Protein AF-A0AAU9CH71-F1 (afdb_monomer_lite)

Secondary structure (DSSP, 8-state):
--PPP--------------PPEEEEEEEEEEEEEEEEE-TTT--EEE--SSB-BTTPEEEEEEEEEEEEETTEE-S-TTEEEEEEEEEEEEEEE-TTS---SBGGG--TT-EEEEE--TTHHHHHHHTT----GGG-TTEEEEEEEEETTT------TTSGGG--S--SHHHHHHHHTSSEEEEEEE--S-TT-EEEEEE-STTTTBHHHHHHS-TTSEEEEEEEEEEEEEESSS-PPBBEETTT-SS-B--BTTBPPTTEESEEEEEEEEE-TT--TTT---EEE---EEEEEEEPPTTGGG----------------

pLDDT: mean 79.88, std 20.12, range [29.53, 98.31]

Sequence (319 aa):
MKMKHISLAIGLGLAVSMSAQAGLLSFQDDALDYFLRKDPSTGQYNAVTSGAIQKGDIALAVFEFPTVTVDGVNIIGSNEEFTGVAAVQLTDIVNPDGTHPSDGSGATIGSIYTFGLWNDFNSFLVSQGGGDLGPYATNAAIAVWRNPTTDFDLDLDRAHNGGNPNCTSLSDCISQAATGTLFQVDGFLGDGDELWTATQLVSGGGDLATVKTLNNTITVASVNFFLSNIYQDQYGDVTGINVGTGMNDCTFVVNGTPDGCAQVTGNVNLTGGQGIAATNEAVAHGTTINAQKYVPEPATLALFGIGLLGFGARSRRSC

Structure (mmCIF, N/CA/C/O backbone):
data_AF-A0AAU9CH71-F1
#
_entry.id   AF-A0AAU9CH71-F1
#
loop_
_atom_site.group_PDB
_atom_site.id
_atom_site.type_symbol
_atom_site.label_atom_id
_atom_site.label_alt_id
_atom_site.label_comp_id
_atom_site.label_asym_id
_atom_site.label_entity_id
_atom_site.label_seq_id
_atom_site.pdbx_PDB_ins_code
_atom_site.Cartn_x
_atom_site.Cartn_y
_atom_site.Cartn_z
_atom_site.occupancy
_atom_site.B_iso_or_equiv
_atom_site.auth_seq_id
_atom_site.auth_comp_id
_atom_site.auth_asym_id
_atom_site.auth_atom_id
_atom_site.pdbx_PDB_model_num
ATOM 1 N N . MET A 1 1 ? 27.923 8.603 -81.385 1.00 40.47 1 MET A N 1
ATOM 2 C CA . MET A 1 1 ? 27.980 9.258 -80.061 1.00 40.47 1 MET A CA 1
ATOM 3 C C . MET A 1 1 ? 26.709 8.867 -79.309 1.00 40.47 1 MET A C 1
ATOM 5 O O . MET A 1 1 ? 25.630 9.239 -79.744 1.00 40.47 1 MET A O 1
ATOM 9 N N . LYS A 1 2 ? 26.807 7.959 -78.326 1.00 33.44 2 LYS A N 1
ATOM 10 C CA . LYS A 1 2 ? 25.657 7.328 -77.645 1.00 33.44 2 LYS A CA 1
ATOM 11 C C . LYS A 1 2 ? 25.338 8.100 -76.358 1.00 33.44 2 LYS A C 1
ATOM 13 O O . LYS A 1 2 ? 26.167 8.112 -75.455 1.00 33.44 2 LYS A O 1
ATOM 18 N N . MET A 1 3 ? 24.162 8.723 -76.280 1.00 31.53 3 MET A N 1
ATOM 19 C CA . MET A 1 3 ? 23.628 9.334 -75.055 1.00 31.53 3 MET A CA 1
ATOM 20 C C . MET A 1 3 ? 22.974 8.249 -74.191 1.00 31.53 3 MET A C 1
ATOM 22 O O . MET A 1 3 ? 22.016 7.612 -74.623 1.00 31.53 3 MET A O 1
ATOM 26 N N . LYS A 1 4 ? 23.501 8.021 -72.983 1.00 35.75 4 LYS A N 1
ATOM 27 C CA . LYS A 1 4 ? 22.859 7.190 -71.956 1.00 35.75 4 LYS A CA 1
ATOM 28 C C . LYS A 1 4 ? 21.905 8.061 -71.142 1.00 35.75 4 LYS A C 1
ATOM 30 O O . LYS A 1 4 ? 22.308 9.101 -70.632 1.00 35.75 4 LYS A O 1
ATOM 35 N N . HIS A 1 5 ? 20.653 7.628 -71.048 1.00 37.19 5 HIS A N 1
ATOM 36 C CA . HIS A 1 5 ? 19.655 8.176 -70.137 1.00 37.19 5 HIS A CA 1
ATOM 37 C C . HIS A 1 5 ? 19.995 7.745 -68.704 1.00 37.19 5 HIS A C 1
ATOM 39 O O . HIS A 1 5 ? 20.188 6.556 -68.452 1.00 37.19 5 HIS A O 1
ATOM 45 N N . ILE A 1 6 ? 20.079 8.706 -67.784 1.00 39.31 6 ILE A N 1
ATOM 46 C CA . ILE A 1 6 ? 20.090 8.462 -66.340 1.00 39.31 6 ILE A CA 1
ATOM 47 C C . ILE A 1 6 ? 18.720 8.907 -65.835 1.00 39.31 6 ILE A C 1
ATOM 49 O O . ILE A 1 6 ? 18.446 10.099 -65.723 1.00 39.31 6 ILE A O 1
ATOM 53 N N . SER A 1 7 ? 17.846 7.933 -65.597 1.00 34.16 7 SER A N 1
ATOM 54 C CA . SER A 1 7 ? 16.576 8.130 -64.905 1.00 34.16 7 SER A CA 1
ATOM 55 C C . SER A 1 7 ? 16.862 8.253 -63.409 1.00 34.16 7 SER A C 1
ATOM 57 O O . SER A 1 7 ? 17.259 7.279 -62.773 1.00 34.16 7 SER A O 1
ATOM 59 N N . LEU A 1 8 ? 16.687 9.453 -62.857 1.00 32.22 8 LEU A N 1
ATOM 60 C CA . LEU A 1 8 ? 16.721 9.702 -61.420 1.00 32.22 8 LEU A CA 1
ATOM 61 C C . LEU A 1 8 ? 15.354 9.301 -60.845 1.00 32.22 8 LEU A C 1
ATOM 63 O O . LEU A 1 8 ? 14.369 10.016 -61.010 1.00 32.22 8 LEU A O 1
ATOM 67 N N . ALA A 1 9 ? 15.279 8.116 -60.239 1.00 35.09 9 ALA A N 1
ATOM 68 C CA . ALA A 1 9 ? 14.090 7.666 -59.528 1.00 35.09 9 ALA A CA 1
ATOM 69 C C . ALA A 1 9 ? 13.986 8.416 -58.192 1.00 35.09 9 ALA A C 1
ATOM 71 O O . ALA A 1 9 ? 14.838 8.274 -57.316 1.00 35.09 9 ALA A O 1
ATOM 72 N N . ILE A 1 10 ? 12.933 9.222 -58.057 1.00 36.78 10 ILE A N 1
ATOM 73 C CA . ILE A 1 10 ? 12.492 9.831 -56.803 1.00 36.78 10 ILE A CA 1
ATOM 74 C C . ILE A 1 10 ? 11.952 8.695 -55.928 1.00 36.78 10 ILE A C 1
ATOM 76 O O . ILE A 1 10 ? 10.832 8.224 -56.119 1.00 36.78 10 ILE A O 1
ATOM 80 N N . GLY A 1 11 ? 12.775 8.216 -54.998 1.00 32.84 11 GLY A N 1
ATOM 81 C CA . GLY A 1 11 ? 12.336 7.349 -53.912 1.00 32.84 11 GLY A CA 1
ATOM 82 C C . GLY A 1 11 ? 11.604 8.188 -52.875 1.00 32.84 11 GLY A C 1
ATOM 83 O O . GLY A 1 11 ? 12.223 8.721 -51.959 1.00 32.84 11 GLY A O 1
ATOM 84 N N . LEU A 1 12 ? 10.291 8.333 -53.045 1.00 33.66 12 LEU A N 1
ATOM 85 C CA . LEU A 1 12 ? 9.397 8.862 -52.023 1.00 33.66 12 LEU A CA 1
ATOM 86 C C . LEU A 1 12 ? 9.290 7.799 -50.917 1.00 33.66 12 LEU A C 1
ATOM 88 O O . LEU A 1 12 ? 8.471 6.885 -50.989 1.00 33.66 12 LEU A O 1
ATOM 92 N N . GLY A 1 13 ? 10.192 7.865 -49.938 1.00 32.97 13 GLY A N 1
ATOM 93 C CA . GLY A 1 13 ? 10.103 7.061 -48.728 1.00 32.97 13 GLY A CA 1
ATOM 94 C C . GLY A 1 13 ? 8.888 7.508 -47.924 1.00 32.97 13 GLY A C 1
ATOM 95 O O . GLY A 1 13 ? 8.932 8.538 -47.259 1.00 32.97 13 GLY A O 1
ATOM 96 N N . LEU A 1 14 ? 7.802 6.740 -47.999 1.00 33.25 14 LEU A N 1
ATOM 97 C CA . LEU A 1 14 ? 6.756 6.742 -46.983 1.00 33.25 14 LEU A CA 1
ATOM 98 C C . LEU A 1 14 ? 7.400 6.263 -45.679 1.00 33.25 14 LEU A C 1
ATOM 100 O O . LEU A 1 14 ? 7.499 5.064 -45.427 1.00 33.25 14 LEU A O 1
ATOM 104 N N . ALA A 1 15 ? 7.877 7.207 -44.870 1.00 33.19 15 ALA A N 1
ATOM 105 C CA . ALA A 1 15 ? 8.059 6.975 -43.452 1.00 33.19 15 ALA A CA 1
ATOM 106 C C . ALA A 1 15 ? 6.659 6.742 -42.883 1.00 33.19 15 ALA A C 1
ATOM 108 O O . ALA A 1 15 ? 5.908 7.682 -42.631 1.00 33.19 15 ALA A O 1
ATOM 109 N N . VAL A 1 16 ? 6.273 5.474 -42.764 1.00 30.17 16 VAL A N 1
ATOM 110 C CA . VAL A 1 16 ? 5.169 5.096 -41.893 1.00 30.17 16 VAL A CA 1
ATOM 111 C C . VAL A 1 16 ? 5.704 5.370 -40.495 1.00 30.17 16 VAL A C 1
ATOM 113 O O . VAL A 1 16 ? 6.475 4.583 -39.954 1.00 30.17 16 VAL A O 1
ATOM 116 N N . SER A 1 17 ? 5.400 6.549 -39.957 1.00 29.53 17 SER A N 1
ATOM 117 C CA . SER A 1 17 ? 5.522 6.805 -38.531 1.00 29.53 17 SER A CA 1
ATOM 118 C C . SER A 1 17 ? 4.591 5.807 -37.859 1.00 29.53 17 SER A C 1
ATOM 120 O O . SER A 1 17 ? 3.381 6.026 -37.805 1.00 29.53 17 SER A O 1
ATOM 122 N N . MET A 1 18 ? 5.136 4.663 -37.449 1.00 31.69 18 MET A N 1
ATOM 123 C CA . MET A 1 18 ? 4.467 3.812 -36.482 1.00 31.69 18 MET A CA 1
ATOM 124 C C . MET A 1 18 ? 4.323 4.694 -35.250 1.00 31.69 18 MET A C 1
ATOM 126 O O . MET A 1 18 ? 5.318 5.081 -34.640 1.00 31.69 18 MET A O 1
ATOM 130 N N . SER A 1 19 ? 3.100 5.138 -34.978 1.00 34.91 19 SER A N 1
ATOM 131 C CA . SER A 1 19 ? 2.767 5.690 -33.676 1.00 34.91 19 SER A CA 1
ATOM 132 C C . SER A 1 19 ? 3.159 4.619 -32.668 1.00 34.91 19 SER A C 1
ATOM 134 O O . SER A 1 19 ? 2.587 3.529 -32.716 1.00 34.91 19 SER A O 1
ATOM 136 N N . ALA A 1 20 ? 4.172 4.898 -31.846 1.00 40.09 20 ALA A N 1
ATOM 137 C CA . ALA A 1 20 ? 4.491 4.072 -30.694 1.00 40.09 20 ALA A CA 1
ATOM 138 C C . ALA A 1 20 ? 3.190 3.896 -29.909 1.00 40.09 20 ALA A C 1
ATOM 140 O O . ALA A 1 20 ? 2.553 4.884 -29.530 1.00 40.09 20 ALA A O 1
ATOM 141 N N . GLN A 1 21 ? 2.733 2.656 -29.791 1.00 46.91 21 GLN A N 1
ATOM 142 C CA . GLN A 1 21 ? 1.595 2.351 -28.949 1.00 46.91 21 GLN A CA 1
ATOM 143 C C . GLN A 1 21 ? 2.143 2.332 -27.520 1.00 46.91 21 GLN A C 1
ATOM 145 O O . GLN A 1 21 ? 3.212 1.790 -27.283 1.00 46.91 21 GLN A O 1
ATOM 150 N N . ALA A 1 22 ? 1.512 3.056 -26.598 1.00 54.44 22 ALA A N 1
ATOM 151 C CA . ALA A 1 22 ? 1.978 3.100 -25.216 1.00 54.44 22 ALA A CA 1
ATOM 152 C C . ALA A 1 22 ? 1.640 1.778 -24.519 1.00 54.44 22 ALA A C 1
ATOM 154 O O . ALA A 1 22 ? 0.499 1.323 -24.627 1.00 54.44 22 ALA A O 1
ATOM 155 N N . GLY A 1 23 ? 2.605 1.225 -23.785 1.00 57.31 23 GLY A N 1
ATOM 156 C CA . GLY A 1 23 ? 2.419 0.017 -22.997 1.00 57.31 23 GLY A CA 1
ATOM 157 C C . GLY A 1 23 ? 1.611 0.311 -21.738 1.00 57.31 23 GLY A C 1
ATOM 158 O O . GLY A 1 23 ? 1.967 1.197 -20.956 1.00 57.31 23 GLY A O 1
ATOM 159 N N . LEU A 1 24 ? 0.519 -0.428 -21.542 1.00 63.75 24 LEU A N 1
ATOM 160 C CA . LEU A 1 24 ? -0.238 -0.425 -20.289 1.00 63.75 24 LEU A CA 1
ATOM 161 C C . LEU A 1 24 ? 0.378 -1.450 -19.337 1.00 63.75 24 LEU A C 1
ATOM 163 O O . LEU A 1 24 ? 0.339 -2.641 -19.643 1.00 63.75 24 LEU A O 1
ATOM 167 N N . LEU A 1 25 ? 0.898 -0.999 -18.195 1.00 62.00 25 LEU A N 1
ATOM 168 C CA . LEU A 1 25 ? 1.239 -1.880 -17.075 1.00 62.00 25 LEU A CA 1
ATOM 169 C C . LEU A 1 25 ? -0.028 -2.178 -16.277 1.00 62.00 25 LEU A C 1
ATOM 171 O O . LEU A 1 25 ? -0.667 -1.237 -15.819 1.00 62.00 25 LEU A O 1
ATOM 175 N N . SER A 1 26 ? -0.386 -3.450 -16.106 1.00 64.56 26 SER A N 1
ATOM 176 C CA . SER A 1 26 ? -1.500 -3.880 -15.249 1.00 64.56 26 SER A CA 1
ATOM 177 C C . SER A 1 26 ? -1.025 -4.886 -14.211 1.00 64.56 26 SER A C 1
ATOM 179 O O . SER A 1 26 ? -0.185 -5.735 -14.510 1.00 64.56 26 SER A O 1
ATOM 181 N N . PHE A 1 27 ? -1.590 -4.768 -13.014 1.00 63.03 27 PHE A N 1
ATOM 182 C CA . PHE A 1 27 ? -1.258 -5.543 -11.829 1.00 63.03 27 PHE A CA 1
ATOM 183 C C . PHE A 1 27 ? -2.524 -6.239 -11.301 1.00 63.03 27 PHE A C 1
ATOM 185 O O . PHE A 1 27 ? -3.608 -5.666 -11.404 1.00 63.03 27 PHE A O 1
ATOM 192 N N . GLN A 1 28 ? -2.390 -7.450 -10.759 1.00 57.88 28 GLN A N 1
ATOM 193 C CA . GLN A 1 28 ? -3.387 -8.149 -9.928 1.00 57.88 28 GLN A CA 1
ATOM 194 C C . GLN A 1 28 ? -2.670 -8.666 -8.688 1.00 57.88 28 GLN A C 1
ATOM 196 O O . GLN A 1 28 ? -1.488 -8.961 -8.817 1.00 57.88 28 GLN A O 1
ATOM 201 N N . ASP A 1 29 ? -3.336 -8.751 -7.532 1.00 61.38 29 ASP A N 1
ATOM 202 C CA . ASP A 1 29 ? -2.628 -8.933 -6.256 1.00 61.38 29 ASP A CA 1
ATOM 203 C C . ASP A 1 29 ? -3.498 -9.533 -5.130 1.00 61.38 29 ASP A C 1
ATOM 205 O O . ASP A 1 29 ? -4.724 -9.363 -5.139 1.00 61.38 29 ASP A O 1
ATOM 209 N N . ASP A 1 30 ? -2.835 -10.183 -4.170 1.00 72.38 30 ASP A N 1
ATOM 210 C CA . ASP A 1 30 ? -3.275 -10.514 -2.815 1.00 72.38 30 ASP A CA 1
ATOM 211 C C . ASP A 1 30 ? -2.384 -9.781 -1.794 1.00 72.38 30 ASP A C 1
ATOM 213 O O . ASP A 1 30 ? -1.179 -9.996 -1.727 1.00 72.38 30 ASP A O 1
ATOM 217 N N . ALA A 1 31 ? -2.973 -8.940 -0.941 1.00 84.44 31 ALA A N 1
ATOM 218 C CA . ALA A 1 31 ? -2.210 -8.126 0.007 1.00 84.44 31 ALA A CA 1
ATOM 219 C C . ALA A 1 31 ? -2.593 -8.387 1.466 1.00 84.44 31 ALA A C 1
ATOM 221 O O . ALA A 1 31 ? -3.728 -8.760 1.779 1.00 84.44 31 ALA A O 1
ATOM 222 N N . LEU A 1 32 ? -1.665 -8.089 2.375 1.00 89.50 32 LEU A N 1
ATOM 223 C CA . LEU A 1 32 ? -1.921 -7.969 3.808 1.00 89.50 32 LEU A CA 1
ATOM 224 C C . LEU A 1 32 ? -1.933 -6.503 4.221 1.00 89.50 32 LEU A C 1
ATOM 226 O O . LEU A 1 32 ? -0.943 -5.793 4.037 1.00 89.50 32 LEU A O 1
ATOM 230 N N . ASP A 1 33 ? -3.035 -6.074 4.834 1.00 93.12 33 ASP A N 1
ATOM 231 C CA . ASP A 1 33 ? -3.213 -4.701 5.291 1.00 93.12 33 ASP A CA 1
ATOM 232 C C . ASP A 1 33 ? -3.006 -4.578 6.800 1.00 93.12 33 ASP A C 1
ATOM 234 O O . ASP A 1 33 ? -3.588 -5.304 7.617 1.00 93.12 33 ASP A O 1
ATOM 238 N N . TYR A 1 34 ? -2.233 -3.570 7.171 1.00 95.75 34 TYR A N 1
ATOM 239 C CA . TYR A 1 34 ? -1.844 -3.219 8.522 1.00 95.75 34 TYR A CA 1
ATOM 240 C C . TYR A 1 34 ? -2.270 -1.790 8.825 1.00 95.75 34 TYR A C 1
ATOM 242 O O . TYR A 1 34 ? -2.296 -0.920 7.954 1.00 95.75 34 TYR A O 1
ATOM 250 N N . PHE A 1 35 ? -2.526 -1.529 10.103 1.00 96.69 35 PHE A N 1
ATOM 251 C CA . PHE A 1 35 ? -2.581 -0.170 10.620 1.00 96.69 35 PHE A CA 1
ATOM 252 C C . PHE A 1 35 ? -1.478 0.009 11.645 1.00 96.69 35 PHE A C 1
ATOM 254 O O . PHE A 1 35 ? -1.349 -0.801 12.562 1.00 96.69 35 PHE A O 1
ATOM 261 N N . LEU A 1 36 ? -0.689 1.069 11.501 1.00 98.06 36 LEU A N 1
ATOM 262 C CA . LEU A 1 36 ? 0.354 1.426 12.451 1.00 98.06 36 LEU A CA 1
ATOM 263 C C . LEU A 1 36 ? -0.029 2.699 13.186 1.00 98.06 36 LEU A C 1
ATOM 265 O O . LEU A 1 36 ? -0.526 3.655 12.590 1.00 98.06 36 LEU A O 1
ATOM 269 N N . ARG A 1 37 ? 0.281 2.744 14.477 1.00 97.12 37 ARG A N 1
ATOM 270 C CA . ARG A 1 37 ? 0.136 3.945 15.295 1.00 97.12 37 ARG A CA 1
ATOM 271 C C . ARG A 1 37 ? 1.465 4.302 15.928 1.00 97.12 37 ARG A C 1
ATOM 273 O O . ARG A 1 37 ? 2.160 3.442 16.471 1.00 97.12 37 ARG A O 1
ATOM 280 N N . LYS A 1 38 ? 1.806 5.590 15.874 1.00 96.25 38 LYS A N 1
ATOM 281 C CA . LYS A 1 38 ? 2.994 6.114 16.543 1.00 96.25 38 LYS A CA 1
ATOM 282 C C . LYS A 1 38 ? 2.772 6.102 18.051 1.00 96.25 38 LYS A C 1
ATOM 284 O O . LYS A 1 38 ? 1.858 6.753 18.553 1.00 96.25 38 LYS A O 1
ATOM 289 N N . ASP A 1 39 ? 3.615 5.382 18.773 1.00 94.81 39 ASP A N 1
ATOM 290 C CA . ASP A 1 39 ? 3.664 5.435 20.225 1.00 94.81 39 ASP A CA 1
ATOM 291 C C . ASP A 1 39 ? 4.305 6.767 20.653 1.00 94.81 39 ASP A C 1
ATOM 293 O O . ASP A 1 39 ? 5.467 7.027 20.330 1.00 94.81 39 ASP A O 1
ATOM 297 N N . PRO A 1 40 ? 3.584 7.634 21.384 1.00 93.00 40 PRO A N 1
ATOM 298 C CA . PRO A 1 40 ? 4.097 8.943 21.776 1.00 93.00 40 PRO A CA 1
ATOM 299 C C . PRO A 1 40 ? 5.258 8.869 22.778 1.00 93.00 40 PRO A C 1
ATOM 301 O O . PRO A 1 40 ? 5.984 9.849 22.932 1.00 93.00 40 PRO A O 1
ATOM 304 N N . SER A 1 41 ? 5.431 7.745 23.479 1.00 95.12 41 SER A N 1
ATOM 305 C CA . SER A 1 41 ? 6.474 7.574 24.494 1.00 95.12 41 SER A CA 1
ATOM 306 C C . SER A 1 41 ? 7.811 7.124 23.907 1.00 95.12 41 SER A C 1
ATOM 308 O O . SER A 1 41 ? 8.865 7.554 24.376 1.00 95.12 41 SER A O 1
ATOM 310 N N . THR A 1 42 ? 7.773 6.295 22.864 1.00 94.12 42 THR A N 1
ATOM 311 C CA . THR A 1 42 ? 8.965 5.730 22.211 1.00 94.12 42 THR A CA 1
ATOM 312 C C . THR A 1 42 ? 9.252 6.362 20.851 1.00 94.12 42 THR A C 1
ATOM 314 O O . THR A 1 42 ? 10.375 6.277 20.358 1.00 94.12 42 THR A O 1
ATOM 317 N N . GLY A 1 43 ? 8.252 6.995 20.234 1.00 92.12 43 GLY A N 1
ATOM 318 C CA . GLY A 1 43 ? 8.308 7.491 18.862 1.00 92.12 43 GLY A CA 1
ATOM 319 C C . GLY A 1 43 ? 8.260 6.389 17.798 1.00 92.12 43 GLY A C 1
ATOM 320 O O . GLY A 1 43 ? 8.337 6.719 16.616 1.00 92.12 43 GLY A O 1
ATOM 321 N N . GLN A 1 44 ? 8.139 5.117 18.195 1.00 94.06 44 GLN A N 1
ATOM 322 C CA . GLN A 1 44 ? 8.080 3.971 17.286 1.00 94.06 44 GLN A CA 1
ATOM 323 C C . GLN A 1 44 ? 6.670 3.771 16.727 1.00 94.06 44 GLN A C 1
ATOM 325 O O . GLN A 1 44 ? 5.685 4.165 17.349 1.00 94.06 44 GLN A O 1
ATOM 330 N N . TYR A 1 45 ? 6.573 3.147 15.556 1.00 96.44 45 TYR A N 1
ATOM 331 C CA . TYR A 1 45 ? 5.300 2.755 14.956 1.00 96.44 45 TYR A CA 1
ATOM 332 C C . TYR A 1 45 ? 5.009 1.298 15.298 1.00 96.44 45 TYR A C 1
ATOM 334 O O . TYR A 1 45 ? 5.814 0.425 14.991 1.00 96.44 45 TYR A O 1
ATOM 342 N N . ASN A 1 46 ? 3.861 1.051 15.925 1.00 95.44 46 ASN A N 1
ATOM 343 C CA . ASN A 1 46 ? 3.422 -0.287 16.311 1.00 95.44 46 ASN A CA 1
ATOM 344 C C . ASN A 1 46 ? 2.154 -0.660 15.549 1.00 95.44 46 ASN A C 1
ATOM 346 O O . ASN A 1 46 ? 1.273 0.189 15.381 1.00 95.44 46 ASN A O 1
ATOM 350 N N . ALA A 1 47 ? 2.037 -1.926 15.150 1.00 95.88 47 ALA A N 1
ATOM 351 C CA . ALA A 1 47 ? 0.804 -2.443 14.580 1.00 95.88 47 ALA A CA 1
ATOM 352 C C . ALA A 1 47 ? -0.341 -2.355 15.603 1.00 95.88 47 ALA A C 1
ATOM 354 O O . ALA A 1 47 ? -0.209 -2.746 16.766 1.00 95.88 47 ALA A O 1
ATOM 355 N N . VAL A 1 48 ? -1.483 -1.829 15.169 1.00 95.94 48 VAL A N 1
ATOM 356 C CA . VAL A 1 48 ? -2.722 -1.774 15.943 1.00 95.94 48 VAL A CA 1
ATOM 357 C C . VAL A 1 48 ? -3.749 -2.688 15.293 1.00 95.94 48 VAL A C 1
ATOM 359 O O . VAL A 1 48 ? -3.995 -2.628 14.096 1.00 95.94 48 VAL A O 1
ATOM 362 N N . THR A 1 49 ? -4.356 -3.562 16.095 1.00 95.75 49 THR A N 1
ATOM 363 C CA . THR A 1 49 ? -5.290 -4.592 15.600 1.00 95.75 49 THR A CA 1
ATOM 364 C C . THR A 1 49 ? -6.688 -4.484 16.200 1.00 95.75 49 THR A C 1
ATOM 366 O O . THR A 1 49 ? -7.533 -5.354 15.995 1.00 95.75 49 THR A O 1
ATOM 369 N N . SER A 1 50 ? -6.942 -3.423 16.967 1.00 95.50 50 SER A N 1
ATOM 370 C CA . SER A 1 50 ? -8.211 -3.191 17.651 1.00 95.50 50 SER A CA 1
ATOM 371 C C . SER A 1 50 ? -8.460 -1.709 17.899 1.00 95.50 50 SER A C 1
ATOM 373 O O . SER A 1 50 ? -7.508 -0.940 18.048 1.00 95.50 50 SER A O 1
ATOM 375 N N . GLY A 1 51 ? -9.734 -1.351 18.055 1.00 95.62 51 GLY A N 1
ATOM 376 C CA . GLY A 1 51 ? -10.175 0.019 18.277 1.00 95.62 51 GLY A CA 1
ATOM 377 C C . GLY A 1 51 ? -10.380 0.783 16.974 1.00 95.62 51 GLY A C 1
ATOM 378 O O . GLY A 1 51 ? -10.055 0.306 15.884 1.00 95.62 51 GLY A O 1
ATOM 379 N N . ALA A 1 52 ? -10.920 1.991 17.108 1.00 96.19 52 ALA A N 1
ATOM 380 C CA . ALA A 1 52 ? -11.156 2.870 15.978 1.00 96.19 52 ALA A CA 1
ATOM 381 C C . ALA A 1 52 ? -9.842 3.281 15.296 1.00 96.19 52 ALA A C 1
ATOM 383 O O . ALA A 1 52 ? -8.847 3.590 15.966 1.00 96.19 52 ALA A O 1
ATOM 384 N N . ILE A 1 53 ? -9.884 3.337 13.967 1.00 95.31 53 ILE A N 1
ATOM 385 C CA . ILE A 1 53 ? -8.873 3.993 13.136 1.00 95.31 53 ILE A CA 1
ATOM 386 C C . ILE A 1 53 ? -8.838 5.482 13.508 1.00 95.31 53 ILE A C 1
ATOM 388 O O . ILE A 1 53 ? -9.885 6.099 13.671 1.00 95.31 53 ILE A O 1
ATOM 392 N N . GLN A 1 54 ? -7.663 6.080 13.661 1.00 95.19 54 GLN A N 1
ATOM 393 C CA . GLN A 1 54 ? -7.493 7.461 14.123 1.00 95.19 54 GLN A CA 1
ATOM 394 C C . GLN A 1 54 ? -6.706 8.284 13.113 1.00 95.19 54 GLN A C 1
ATOM 396 O O . GLN A 1 54 ? -5.815 7.772 12.437 1.00 95.19 54 GLN A O 1
ATOM 401 N N . LYS A 1 55 ? -6.998 9.588 13.032 1.00 95.19 55 LYS A N 1
ATOM 402 C CA . LYS A 1 55 ? -6.155 10.509 12.256 1.00 95.19 55 LYS A CA 1
ATOM 403 C C . LYS A 1 55 ? -4.698 10.392 12.709 1.00 95.19 55 LYS A C 1
ATOM 405 O O . LYS A 1 55 ? -4.415 10.392 13.906 1.00 95.19 55 LYS A O 1
ATOM 410 N N . GLY A 1 56 ? -3.787 10.319 11.747 1.00 96.31 56 GLY A N 1
ATOM 411 C CA . GLY A 1 56 ? -2.363 10.093 11.971 1.00 96.31 56 GLY A CA 1
ATOM 412 C C . GLY A 1 56 ? -1.936 8.623 11.957 1.00 96.31 56 GLY A C 1
ATOM 413 O O . GLY A 1 56 ? -0.731 8.384 11.855 1.00 96.31 56 GLY A O 1
ATOM 414 N N . ASP A 1 57 ? -2.873 7.667 12.011 1.00 97.88 57 ASP A N 1
ATOM 415 C CA . ASP A 1 57 ? -2.570 6.254 11.766 1.00 97.88 57 ASP A CA 1
ATOM 416 C C . ASP A 1 57 ? -2.024 6.059 10.350 1.00 97.88 57 ASP A C 1
ATOM 418 O O . ASP A 1 57 ? -2.368 6.793 9.420 1.00 97.88 57 ASP A O 1
ATOM 422 N N . ILE A 1 58 ? -1.176 5.050 10.190 1.00 98.31 58 ILE A N 1
ATOM 423 C CA . ILE A 1 58 ? -0.589 4.669 8.910 1.00 98.31 58 ILE A CA 1
ATOM 424 C C . ILE A 1 58 ? -1.316 3.432 8.410 1.00 98.31 58 ILE A C 1
ATOM 426 O O . ILE A 1 58 ? -1.296 2.412 9.094 1.00 98.31 58 ILE A O 1
ATOM 430 N N . ALA A 1 59 ? -1.933 3.510 7.236 1.00 97.12 59 ALA A N 1
ATOM 431 C CA . ALA A 1 59 ? -2.357 2.323 6.508 1.00 97.12 59 ALA A CA 1
ATOM 432 C C . ALA A 1 59 ? -1.152 1.812 5.718 1.00 97.12 59 ALA A C 1
ATOM 434 O O . ALA A 1 59 ? -0.563 2.575 4.951 1.00 97.12 59 ALA A O 1
ATOM 435 N N . LEU A 1 60 ? -0.771 0.557 5.936 1.00 96.94 60 LEU A N 1
ATOM 436 C CA . LEU A 1 60 ? 0.341 -0.092 5.252 1.00 96.94 60 LEU A CA 1
ATOM 437 C C . LEU A 1 60 ? -0.150 -1.385 4.615 1.00 96.94 60 LEU A C 1
ATOM 439 O O . LEU A 1 60 ? -0.837 -2.154 5.275 1.00 96.94 60 LEU A O 1
ATOM 443 N N . ALA A 1 61 ? 0.229 -1.637 3.370 1.00 94.81 61 ALA A N 1
ATOM 444 C CA . ALA A 1 61 ? -0.019 -2.900 2.692 1.00 94.81 61 ALA A CA 1
ATOM 445 C C . ALA A 1 61 ? 1.307 -3.523 2.253 1.00 94.81 61 ALA A C 1
ATOM 447 O O . ALA A 1 61 ? 2.162 -2.820 1.713 1.00 94.81 61 ALA A O 1
ATOM 448 N N . VAL A 1 62 ? 1.462 -4.826 2.479 1.00 93.56 62 VAL A N 1
ATOM 449 C CA . VAL A 1 62 ? 2.473 -5.656 1.808 1.00 93.56 62 VAL A CA 1
ATOM 450 C C . VAL A 1 62 ? 1.739 -6.488 0.770 1.00 93.56 62 VAL A C 1
ATOM 452 O O . VAL A 1 62 ? 0.688 -7.042 1.091 1.00 93.56 62 VAL A O 1
ATOM 455 N N . PHE A 1 63 ? 2.244 -6.519 -0.456 1.00 91.19 63 PHE A N 1
ATOM 456 C CA . PHE A 1 63 ? 1.503 -7.023 -1.608 1.00 91.19 63 PHE A CA 1
ATOM 457 C C . PHE A 1 63 ? 2.432 -7.719 -2.615 1.00 91.19 63 PHE A C 1
ATOM 459 O O . PHE A 1 63 ? 3.644 -7.467 -2.622 1.00 91.19 63 PHE A O 1
ATOM 466 N N . GLU A 1 64 ? 1.874 -8.589 -3.451 1.00 87.75 64 GLU A N 1
ATOM 467 C CA . GLU A 1 64 ? 2.580 -9.353 -4.479 1.00 87.75 64 GLU A CA 1
ATOM 468 C C . GLU A 1 64 ? 1.813 -9.387 -5.807 1.00 87.75 64 GLU A C 1
ATOM 470 O O . GLU A 1 64 ? 0.624 -9.679 -5.890 1.00 87.75 64 GLU A O 1
ATOM 475 N N . PHE A 1 65 ? 2.518 -9.171 -6.908 1.00 83.12 65 PHE A N 1
ATOM 476 C CA . PHE A 1 65 ? 1.942 -9.267 -8.236 1.00 83.12 65 PHE A CA 1
ATOM 477 C C . PHE A 1 65 ? 2.290 -10.621 -8.861 1.00 83.12 65 PHE A C 1
ATOM 479 O O . PHE A 1 65 ? 3.380 -10.763 -9.421 1.00 83.12 65 PHE A O 1
ATOM 486 N N . PRO A 1 66 ? 1.367 -11.602 -8.891 1.00 69.62 66 PRO A N 1
ATOM 487 C CA . PRO A 1 66 ? 1.536 -12.823 -9.681 1.00 69.62 66 PRO A CA 1
ATOM 488 C C . PRO A 1 66 ? 1.618 -12.551 -11.188 1.00 69.62 66 PRO A C 1
ATOM 490 O O . PRO A 1 66 ? 2.100 -13.381 -11.965 1.00 69.62 66 PRO A O 1
ATOM 493 N N . THR A 1 67 ? 1.123 -11.394 -11.638 1.00 76.19 67 THR A N 1
ATOM 494 C CA . THR A 1 67 ? 1.193 -10.973 -13.037 1.00 76.19 67 THR A CA 1
ATOM 495 C C . THR A 1 67 ? 1.418 -9.475 -13.149 1.00 76.19 67 THR A C 1
ATOM 497 O O . THR A 1 67 ? 0.668 -8.692 -12.566 1.00 76.19 67 THR A O 1
ATOM 500 N N . VAL A 1 68 ? 2.377 -9.089 -13.988 1.00 78.81 68 VAL A N 1
ATOM 501 C CA . VAL A 1 68 ? 2.538 -7.719 -14.474 1.00 78.81 68 VAL A CA 1
ATOM 502 C C . VAL A 1 68 ? 2.498 -7.788 -15.983 1.00 78.81 68 VAL A C 1
ATOM 504 O O . VAL A 1 68 ? 3.388 -8.376 -16.592 1.00 78.81 68 VAL A O 1
ATOM 507 N N . THR A 1 69 ? 1.469 -7.230 -16.612 1.00 76.38 69 THR A N 1
ATOM 508 C CA . THR A 1 69 ? 1.370 -7.271 -18.076 1.00 76.38 69 THR A CA 1
ATOM 509 C C . THR A 1 69 ? 1.764 -5.946 -18.694 1.00 76.38 69 THR A C 1
ATOM 511 O O . THR A 1 69 ? 1.244 -4.932 -18.250 1.00 76.38 69 THR A O 1
ATOM 514 N N . VAL A 1 70 ? 2.586 -5.970 -19.745 1.00 75.75 70 VAL A N 1
ATOM 515 C CA . VAL A 1 70 ? 2.800 -4.860 -20.688 1.00 75.75 70 VAL A CA 1
ATOM 516 C C . VAL A 1 70 ? 2.191 -5.277 -22.019 1.00 75.75 70 VAL A C 1
ATOM 518 O O . VAL A 1 70 ? 2.544 -6.330 -22.547 1.00 75.75 70 VAL A O 1
ATOM 521 N N . ASP A 1 71 ? 1.227 -4.511 -22.530 1.00 74.38 71 ASP A N 1
ATOM 522 C CA . ASP A 1 71 ? 0.514 -4.830 -23.782 1.00 74.38 71 ASP A CA 1
ATOM 523 C C . ASP A 1 71 ? -0.090 -6.245 -23.802 1.00 74.38 71 ASP A C 1
ATOM 525 O O . ASP A 1 71 ? -0.106 -6.951 -24.812 1.00 74.38 71 ASP A O 1
ATOM 529 N N . GLY A 1 72 ? -0.584 -6.680 -22.639 1.00 76.50 72 GLY A N 1
ATOM 530 C CA . GLY A 1 72 ? -1.167 -8.008 -22.443 1.00 76.50 72 GLY A CA 1
ATOM 531 C C . GLY A 1 72 ? -0.149 -9.149 -22.345 1.00 76.50 72 GLY A C 1
ATOM 532 O O . GLY A 1 72 ? -0.554 -10.307 -22.241 1.00 76.50 72 GLY A O 1
ATOM 533 N N . VAL A 1 73 ? 1.155 -8.859 -22.352 1.00 79.19 73 VAL A N 1
ATOM 534 C CA . VAL A 1 73 ? 2.226 -9.845 -22.159 1.00 79.19 73 VAL A CA 1
ATOM 535 C C . VAL A 1 73 ? 2.728 -9.773 -20.725 1.00 79.19 73 VAL A C 1
ATOM 537 O O . VAL A 1 73 ? 3.184 -8.719 -20.293 1.00 79.19 73 VAL A O 1
ATOM 540 N N . ASN A 1 74 ? 2.677 -10.889 -19.992 1.00 83.50 74 ASN A N 1
ATOM 541 C CA . ASN A 1 74 ? 3.273 -10.963 -18.659 1.00 83.50 74 ASN A CA 1
ATOM 542 C C . ASN A 1 74 ? 4.797 -10.779 -18.763 1.00 83.50 74 ASN A C 1
ATOM 544 O O . ASN A 1 74 ? 5.464 -11.557 -19.446 1.00 83.50 74 ASN A O 1
ATOM 548 N N . ILE A 1 75 ? 5.326 -9.747 -18.107 1.00 82.38 75 ILE A N 1
ATOM 549 C CA . ILE A 1 75 ? 6.757 -9.423 -18.084 1.00 82.38 75 ILE A CA 1
ATOM 550 C C . ILE A 1 75 ? 7.488 -10.058 -16.900 1.00 82.38 75 ILE A C 1
ATOM 552 O O . ILE A 1 75 ? 8.711 -9.953 -16.810 1.00 82.38 75 ILE A O 1
ATOM 556 N N . ILE A 1 76 ? 6.760 -10.723 -16.002 1.00 84.31 76 ILE A N 1
ATOM 557 C CA . ILE A 1 76 ? 7.359 -11.493 -14.916 1.00 84.31 76 ILE A CA 1
ATOM 558 C C . ILE A 1 76 ? 8.021 -12.746 -15.503 1.00 84.31 76 ILE A C 1
ATOM 560 O O . ILE A 1 76 ? 7.370 -13.561 -16.164 1.00 84.31 76 ILE A O 1
ATOM 564 N N . GLY A 1 77 ? 9.332 -12.894 -15.290 1.00 86.00 77 GLY A N 1
ATOM 565 C CA . GLY A 1 77 ? 10.064 -14.098 -15.668 1.00 86.00 77 GLY A CA 1
ATOM 566 C C . GLY A 1 77 ? 9.604 -15.325 -14.873 1.00 86.00 77 GLY A C 1
ATOM 567 O O . GLY A 1 77 ? 9.055 -15.217 -13.789 1.00 86.00 77 GLY A O 1
ATOM 568 N N . SER A 1 78 ? 9.875 -16.532 -15.376 1.00 83.69 78 SER A N 1
ATOM 569 C CA . SER A 1 78 ? 9.392 -17.781 -14.756 1.00 83.69 78 SER A CA 1
ATOM 570 C C . SER A 1 78 ? 9.932 -18.081 -13.349 1.00 83.69 78 SER A C 1
ATOM 572 O O . SER A 1 78 ? 9.487 -19.047 -12.744 1.00 83.69 78 SER A O 1
ATOM 574 N N . ASN A 1 79 ? 10.922 -17.324 -12.873 1.00 86.75 79 ASN A N 1
ATOM 575 C CA . ASN A 1 79 ? 11.504 -17.436 -11.531 1.00 86.75 79 ASN A CA 1
ATOM 576 C C . ASN A 1 79 ? 11.623 -16.050 -10.890 1.00 86.75 79 ASN A C 1
ATOM 578 O O . ASN A 1 79 ? 12.606 -15.751 -10.213 1.00 86.75 79 ASN A O 1
ATOM 582 N N . GLU A 1 80 ? 10.699 -15.164 -11.231 1.00 90.00 80 GLU A N 1
ATOM 583 C CA . GLU A 1 80 ? 10.652 -13.822 -10.693 1.00 90.00 80 GLU A CA 1
ATOM 584 C C . GLU A 1 80 ? 9.255 -13.558 -10.163 1.00 90.00 80 GLU A C 1
ATOM 586 O O . GLU A 1 80 ? 8.281 -14.146 -10.624 1.00 90.00 80 GLU A O 1
ATOM 591 N N . GLU A 1 81 ? 9.184 -12.642 -9.221 1.00 89.62 81 GLU A N 1
ATOM 592 C CA . GLU A 1 81 ? 7.958 -12.064 -8.705 1.00 89.62 81 GLU A CA 1
ATOM 593 C C . GLU A 1 81 ? 8.155 -10.551 -8.618 1.00 89.62 81 GLU A C 1
ATOM 595 O O . GLU A 1 81 ? 9.287 -10.043 -8.621 1.00 89.62 81 GLU A O 1
ATOM 600 N N . PHE A 1 82 ? 7.049 -9.822 -8.548 1.00 90.38 82 PHE A N 1
ATOM 601 C CA . PHE A 1 82 ? 7.088 -8.441 -8.104 1.00 90.38 82 PHE A CA 1
ATOM 602 C C . PHE A 1 82 ? 6.348 -8.354 -6.790 1.00 90.38 82 PHE A C 1
ATOM 604 O O . PHE A 1 82 ? 5.229 -8.831 -6.679 1.00 90.38 82 PHE A O 1
ATOM 611 N N . THR A 1 83 ? 6.957 -7.709 -5.820 1.00 92.50 83 THR A N 1
ATOM 612 C CA . THR A 1 83 ? 6.391 -7.527 -4.488 1.00 92.50 83 THR A CA 1
ATOM 613 C C . THR A 1 83 ? 6.533 -6.075 -4.109 1.00 92.50 83 THR A C 1
ATOM 615 O O . THR A 1 83 ? 7.377 -5.355 -4.649 1.00 92.50 83 THR A O 1
ATOM 618 N N . GLY A 1 84 ? 5.729 -5.609 -3.171 1.00 93.00 84 GLY A N 1
ATOM 619 C CA . GLY A 1 84 ? 5.839 -4.231 -2.757 1.00 93.00 84 GLY A CA 1
ATOM 620 C C . GLY A 1 84 ? 5.261 -3.934 -1.401 1.00 93.00 84 GLY A C 1
ATOM 621 O O . GLY A 1 84 ? 4.641 -4.760 -0.731 1.00 93.00 84 GLY A O 1
ATOM 622 N N . VAL A 1 85 ? 5.533 -2.701 -1.000 1.00 95.44 85 VAL A N 1
ATOM 623 C CA . VAL A 1 85 ? 5.029 -2.111 0.224 1.00 95.44 85 VAL A CA 1
ATOM 624 C C . VAL A 1 85 ? 4.432 -0.764 -0.139 1.00 95.44 85 VAL A C 1
ATOM 626 O O . VAL A 1 85 ? 5.084 0.069 -0.774 1.00 95.44 85 VAL A O 1
ATOM 629 N N . ALA A 1 86 ? 3.192 -0.547 0.274 1.00 95.75 86 ALA A N 1
ATOM 630 C CA . ALA A 1 86 ? 2.534 0.745 0.215 1.00 95.75 86 ALA A CA 1
ATOM 631 C C . ALA A 1 86 ? 2.294 1.244 1.633 1.00 95.75 86 ALA A C 1
ATOM 633 O O . ALA A 1 86 ? 1.901 0.465 2.496 1.00 95.75 86 ALA A O 1
ATOM 634 N N . ALA A 1 87 ? 2.495 2.533 1.882 1.00 96.56 87 ALA A N 1
ATOM 635 C CA . ALA A 1 87 ? 2.137 3.136 3.152 1.00 96.56 87 ALA A CA 1
ATOM 636 C C . ALA A 1 87 ? 1.709 4.594 2.992 1.00 96.56 87 ALA A C 1
ATOM 638 O O . ALA A 1 87 ? 2.390 5.406 2.366 1.00 96.56 87 ALA A O 1
ATOM 639 N N . VAL A 1 88 ? 0.587 4.936 3.620 1.00 96.88 88 VAL A N 1
ATOM 640 C CA . VAL A 1 88 ? 0.016 6.284 3.607 1.00 96.88 88 VAL A CA 1
ATOM 641 C C . VAL A 1 88 ? -0.543 6.648 4.976 1.00 96.88 88 VAL A C 1
ATOM 643 O O . VAL A 1 88 ? -1.016 5.796 5.728 1.00 96.88 88 VAL A O 1
ATOM 646 N N . GLN A 1 89 ? -0.493 7.932 5.321 1.00 97.62 89 GLN A N 1
ATOM 647 C CA . GLN A 1 89 ? -0.981 8.428 6.604 1.00 97.62 89 GLN A CA 1
ATOM 648 C C . GLN A 1 89 ? -2.416 8.929 6.476 1.00 97.62 89 GLN A C 1
ATOM 650 O O . GLN A 1 89 ? -2.710 9.744 5.606 1.00 97.62 89 GLN A O 1
ATOM 655 N N . LEU A 1 90 ? -3.300 8.505 7.377 1.00 96.88 90 LEU A N 1
ATOM 656 C CA . LEU A 1 90 ? -4.665 9.011 7.442 1.00 96.88 90 LEU A CA 1
ATOM 657 C C . LEU A 1 90 ? -4.666 10.477 7.885 1.00 96.88 90 LEU A C 1
ATOM 659 O O . LEU A 1 90 ? -4.265 10.800 9.005 1.00 96.88 90 LEU A O 1
ATOM 663 N N . THR A 1 91 ? -5.160 11.363 7.028 1.00 96.69 91 THR A N 1
ATOM 664 C CA . THR A 1 91 ? -5.216 12.806 7.290 1.00 96.69 91 THR A CA 1
ATOM 665 C C . THR A 1 91 ? -6.618 13.259 7.671 1.00 96.69 91 THR A C 1
ATOM 667 O O . THR A 1 91 ? -6.770 14.155 8.509 1.00 96.69 91 THR A O 1
ATOM 670 N N . ASP A 1 92 ? -7.650 12.621 7.115 1.00 96.94 92 ASP A N 1
ATOM 671 C CA . ASP A 1 92 ? -9.032 13.001 7.371 1.00 96.94 92 ASP A CA 1
ATOM 672 C C . ASP A 1 92 ? -10.017 11.831 7.296 1.00 96.94 92 ASP A C 1
ATOM 674 O O . ASP A 1 92 ? -9.783 10.833 6.619 1.00 96.94 92 ASP A O 1
ATOM 678 N N . ILE A 1 93 ? -11.135 11.983 8.002 1.00 96.56 93 ILE A N 1
ATOM 679 C CA . ILE A 1 93 ? -12.286 11.082 7.947 1.00 96.56 93 ILE A CA 1
ATOM 680 C C . ILE A 1 93 ? -13.499 11.973 7.725 1.00 96.56 93 ILE A C 1
ATOM 682 O O . ILE A 1 93 ? -13.699 12.910 8.493 1.00 96.56 93 ILE A O 1
ATOM 686 N N . VAL A 1 94 ? -14.301 11.682 6.705 1.00 97.00 94 VAL A N 1
ATOM 687 C CA . VAL A 1 94 ? -15.495 12.450 6.344 1.00 97.00 94 VAL A CA 1
ATOM 688 C C . VAL A 1 94 ? -16.691 11.517 6.305 1.00 97.00 94 VAL A C 1
ATOM 690 O O . VAL A 1 94 ? -16.718 10.556 5.541 1.00 97.00 94 VAL A O 1
ATOM 693 N N . ASN A 1 95 ? -17.697 11.785 7.122 1.00 96.00 95 ASN A N 1
ATOM 694 C CA . ASN A 1 95 ? -18.946 11.038 7.107 1.00 96.00 95 ASN A CA 1
ATOM 695 C C . ASN A 1 95 ? -19.857 11.481 5.947 1.00 96.00 95 ASN A C 1
ATOM 697 O O . ASN A 1 95 ? -19.721 12.600 5.449 1.00 96.00 95 ASN A O 1
ATOM 701 N N . PRO A 1 96 ? -20.854 10.661 5.555 1.00 95.69 96 PRO A N 1
ATOM 702 C CA . PRO A 1 96 ? -21.817 11.031 4.513 1.00 95.69 96 PRO A CA 1
ATOM 703 C C . PRO A 1 96 ? -22.612 12.314 4.799 1.00 95.69 96 PRO A C 1
ATOM 705 O O . PRO A 1 96 ? -23.128 12.942 3.878 1.00 95.69 96 PRO A O 1
ATOM 708 N N . ASP A 1 97 ? -22.731 12.704 6.070 1.00 95.06 97 ASP A N 1
ATOM 709 C CA . ASP A 1 97 ? -23.370 13.951 6.502 1.00 95.06 97 ASP A CA 1
ATOM 710 C C . ASP A 1 97 ? -22.427 15.172 6.473 1.00 95.06 97 ASP A C 1
ATOM 712 O O . ASP A 1 97 ? -22.827 16.271 6.858 1.00 95.06 97 ASP A O 1
ATOM 716 N N . GLY A 1 98 ? -21.183 14.990 6.017 1.00 95.50 98 GLY A N 1
ATOM 717 C CA . GLY A 1 98 ? -20.144 16.017 5.959 1.00 95.50 98 GLY A CA 1
ATOM 718 C C . GLY A 1 98 ? -19.438 16.279 7.291 1.00 95.50 98 GLY A C 1
ATOM 719 O O . GLY A 1 98 ? -18.658 17.224 7.382 1.00 95.50 98 GLY A O 1
ATOM 720 N N . THR A 1 99 ? -19.701 15.496 8.343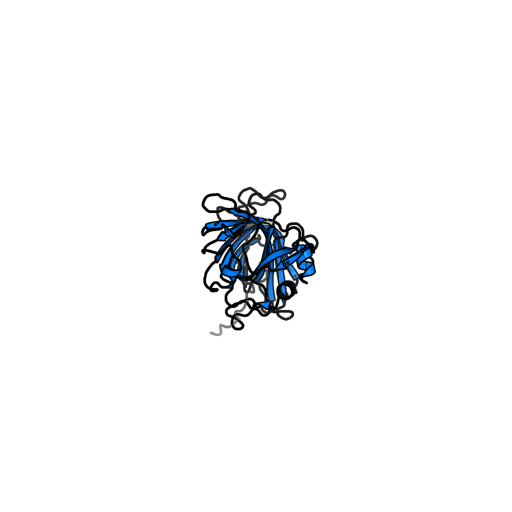 1.00 95.75 99 THR A N 1
ATOM 721 C CA . THR A 1 99 ? -18.968 15.632 9.609 1.00 95.75 99 THR A CA 1
ATOM 722 C C . THR A 1 99 ? -17.570 15.026 9.515 1.00 95.75 99 THR A C 1
ATOM 724 O O . THR A 1 99 ? -17.362 14.023 8.837 1.00 95.75 99 THR A O 1
ATOM 727 N N . HIS A 1 100 ? -16.610 15.630 10.224 1.00 96.31 100 HIS A N 1
ATOM 728 C CA . HIS A 1 100 ? -15.210 15.200 10.240 1.00 96.31 100 HIS A CA 1
ATOM 729 C C . HIS A 1 100 ? -14.822 14.666 11.626 1.00 96.31 100 HIS A C 1
ATOM 731 O O . HIS A 1 100 ? -14.268 15.422 12.436 1.00 96.31 100 HIS A O 1
ATOM 737 N N . PRO A 1 101 ? -15.155 13.408 11.969 1.00 92.69 101 PRO A N 1
ATOM 738 C CA . PRO A 1 101 ? -14.782 12.856 13.263 1.00 92.69 101 PRO A CA 1
ATOM 739 C C . PRO A 1 101 ? -13.253 12.765 13.410 1.00 92.69 101 PRO A C 1
ATOM 741 O O . PRO A 1 101 ? -12.504 12.689 12.437 1.00 92.69 101 PRO A O 1
ATOM 744 N N . SER A 1 102 ? -12.767 12.787 14.653 1.00 88.50 102 SER A N 1
ATOM 745 C CA . SER A 1 102 ? -11.336 12.617 14.954 1.00 88.50 102 SER A CA 1
ATOM 746 C C . SER A 1 102 ? -10.852 11.175 14.781 1.00 88.50 102 SER A C 1
ATOM 748 O O . SER A 1 102 ? -9.649 10.943 14.661 1.00 88.50 102 SER A O 1
ATOM 750 N N . ASP A 1 103 ? -11.780 10.218 14.790 1.00 91.44 103 ASP A N 1
ATOM 751 C CA . ASP A 1 103 ? -11.525 8.789 14.670 1.00 91.44 103 ASP A CA 1
ATOM 752 C C . ASP A 1 103 ? -12.708 8.051 14.013 1.00 91.44 103 ASP A C 1
ATOM 754 O O . ASP A 1 103 ? -13.778 8.610 13.768 1.00 91.44 103 ASP A O 1
ATOM 758 N N . GLY A 1 104 ? -12.503 6.771 13.721 1.00 81.31 104 GLY A N 1
ATOM 759 C CA . GLY A 1 104 ? -13.454 5.880 13.073 1.00 81.31 104 GLY A CA 1
ATOM 760 C C . GLY A 1 104 ? -14.592 5.400 13.972 1.00 81.31 104 GLY A C 1
ATOM 761 O O . GLY A 1 104 ? -15.456 4.677 13.486 1.00 81.31 104 GLY A O 1
ATOM 762 N N . SER A 1 105 ? -14.649 5.782 15.256 1.00 86.75 105 SER A N 1
ATOM 763 C CA . SER A 1 105 ? -15.727 5.333 16.155 1.00 86.75 105 SER A CA 1
ATOM 764 C C . SER A 1 105 ? -17.083 5.940 15.785 1.00 86.75 105 SER A C 1
ATOM 766 O O . SER A 1 105 ? -18.125 5.330 16.021 1.00 86.75 105 SER A O 1
ATOM 768 N N . GLY A 1 106 ? -17.063 7.126 15.167 1.00 84.69 106 GLY A N 1
ATOM 769 C CA . GLY A 1 106 ? -18.230 7.791 14.589 1.00 84.69 106 GLY A CA 1
ATOM 770 C C . GLY A 1 106 ? -18.395 7.570 13.084 1.00 84.69 106 GLY A C 1
ATOM 771 O O . GLY A 1 106 ? -19.269 8.201 12.489 1.00 84.69 106 GLY A O 1
ATOM 772 N N . ALA A 1 107 ? -17.556 6.734 12.461 1.00 90.56 107 ALA A N 1
ATOM 773 C CA . ALA A 1 107 ? -17.632 6.464 11.032 1.00 90.56 107 ALA A CA 1
ATOM 774 C C . ALA A 1 107 ? -18.773 5.493 10.705 1.00 90.56 107 ALA A C 1
ATOM 776 O O . ALA A 1 107 ? -19.068 4.541 11.433 1.00 90.56 107 ALA A O 1
ATOM 777 N N . THR A 1 108 ? -19.436 5.742 9.583 1.00 94.00 108 THR A N 1
ATOM 778 C CA . THR A 1 108 ? -20.597 4.986 9.116 1.00 94.00 108 THR A CA 1
ATOM 779 C C . THR A 1 108 ? -20.350 4.462 7.705 1.00 94.00 108 THR A C 1
ATOM 781 O O . THR A 1 108 ? -19.322 4.725 7.086 1.00 94.00 108 THR A O 1
ATOM 784 N N . ILE A 1 109 ? -21.280 3.665 7.183 1.00 96.06 109 ILE A N 1
ATOM 785 C CA . ILE A 1 109 ? -21.195 3.221 5.789 1.00 96.06 109 ILE A CA 1
ATOM 786 C C . ILE A 1 109 ? -21.216 4.456 4.881 1.00 96.06 109 ILE A C 1
ATOM 788 O O . ILE A 1 109 ? -22.093 5.307 5.017 1.00 96.06 109 ILE A O 1
ATOM 792 N N . GLY A 1 110 ? -20.263 4.528 3.956 1.00 94.44 110 GLY A N 1
ATOM 793 C CA . GLY A 1 110 ? -20.050 5.670 3.071 1.00 94.44 110 GLY A CA 1
ATOM 794 C C . GLY A 1 110 ? -19.092 6.725 3.623 1.00 94.44 110 GLY A C 1
ATOM 795 O O . GLY A 1 110 ? -18.823 7.691 2.915 1.00 94.44 110 GLY A O 1
ATOM 796 N N . SER A 1 111 ? -18.565 6.565 4.843 1.00 95.94 111 SER A N 1
ATOM 797 C CA . SER A 1 111 ? -17.486 7.430 5.324 1.00 95.94 111 SER A CA 1
ATOM 798 C C . SER A 1 111 ? -16.248 7.288 4.438 1.00 95.94 111 SER A C 1
ATOM 800 O O . SER A 1 111 ? -15.871 6.178 4.051 1.00 95.94 111 SER A O 1
ATOM 802 N N . ILE A 1 112 ? -15.627 8.420 4.125 1.00 96.75 112 ILE A N 1
ATOM 803 C CA . ILE A 1 112 ? -14.435 8.538 3.292 1.00 96.75 112 ILE A CA 1
ATOM 804 C C . ILE A 1 112 ? -13.236 8.798 4.197 1.00 96.75 112 ILE A C 1
ATOM 806 O O . ILE A 1 112 ? -13.248 9.709 5.020 1.00 96.75 112 ILE A O 1
ATOM 810 N N . TYR A 1 113 ? -12.199 7.999 4.022 1.00 96.00 113 TYR A N 1
ATOM 811 C CA . TYR A 1 113 ? -10.907 8.119 4.673 1.00 96.00 113 TYR A CA 1
ATOM 812 C C . TYR A 1 113 ? -9.937 8.689 3.651 1.00 96.00 113 TYR A C 1
ATOM 814 O O . TYR A 1 113 ? -9.725 8.069 2.609 1.00 96.00 113 TYR A O 1
ATOM 822 N N . THR A 1 114 ? -9.374 9.857 3.932 1.00 96.06 114 THR A N 1
ATOM 823 C CA . THR A 1 114 ? -8.407 10.517 3.053 1.00 96.06 114 THR A CA 1
ATOM 824 C C . THR A 1 114 ? -7.016 10.329 3.616 1.00 96.06 114 THR A C 1
ATOM 826 O O . THR A 1 114 ? -6.771 10.593 4.795 1.00 96.06 114 THR A O 1
ATOM 829 N N . PHE A 1 115 ? -6.101 9.894 2.763 1.00 96.06 115 PHE A N 1
ATOM 830 C CA . PHE A 1 115 ? -4.725 9.626 3.125 1.00 96.06 115 PHE A CA 1
ATOM 831 C C . PHE A 1 115 ? -3.780 10.553 2.367 1.00 96.06 115 PHE A C 1
ATOM 833 O O . PHE A 1 115 ? -4.088 11.039 1.281 1.00 96.06 115 PHE A O 1
ATOM 840 N N . GLY A 1 116 ? -2.625 10.807 2.967 1.00 95.06 116 GLY A N 1
ATOM 841 C CA . GLY A 1 116 ? -1.549 11.581 2.369 1.00 95.06 116 GLY A CA 1
ATOM 842 C C . GLY A 1 116 ? -0.189 10.955 2.639 1.00 95.06 116 GLY A C 1
ATOM 843 O O . GLY A 1 116 ? -0.076 9.853 3.185 1.00 95.06 116 GLY A O 1
ATOM 844 N N . LEU A 1 117 ? 0.851 11.695 2.264 1.00 95.56 117 LEU A N 1
ATOM 845 C CA . LEU A 1 117 ? 2.234 11.274 2.423 1.00 95.56 117 LEU A CA 1
ATOM 846 C C . LEU A 1 117 ? 2.579 10.965 3.884 1.00 95.56 117 LEU A C 1
ATOM 848 O O . LEU A 1 117 ? 2.391 11.791 4.779 1.00 95.56 117 LEU A O 1
ATOM 852 N N . TRP A 1 118 ? 3.193 9.804 4.098 1.00 96.75 118 TRP A N 1
ATOM 853 C CA . TRP A 1 118 ? 3.857 9.479 5.348 1.00 96.75 118 TRP A CA 1
ATOM 854 C C . TRP A 1 118 ? 5.366 9.721 5.242 1.00 96.75 118 TRP A C 1
ATOM 856 O O . TRP A 1 118 ? 6.108 8.932 4.665 1.00 96.75 118 TRP A O 1
ATOM 866 N N . ASN A 1 119 ? 5.840 10.812 5.846 1.00 95.75 119 ASN A N 1
ATOM 867 C CA . ASN A 1 119 ? 7.243 11.235 5.729 1.00 95.75 119 ASN A CA 1
ATOM 868 C C . ASN A 1 119 ? 8.268 10.249 6.325 1.00 95.75 119 ASN A C 1
ATOM 870 O O . ASN A 1 119 ? 9.445 10.328 5.982 1.00 95.75 119 ASN A O 1
ATOM 874 N N . ASP A 1 120 ? 7.843 9.331 7.202 1.00 96.38 120 ASP A N 1
ATOM 875 C CA . ASP A 1 120 ? 8.735 8.335 7.810 1.00 96.38 120 ASP A CA 1
ATOM 876 C C . ASP A 1 120 ? 8.764 7.009 7.019 1.00 96.38 120 ASP A C 1
ATOM 878 O O . ASP A 1 120 ? 9.360 6.044 7.490 1.00 96.38 120 ASP A O 1
ATOM 882 N N . PHE A 1 121 ? 8.156 6.927 5.824 1.00 97.00 121 PHE A N 1
ATOM 883 C CA . PHE A 1 121 ? 8.033 5.660 5.090 1.00 97.00 121 PHE A CA 1
ATOM 884 C C . PHE A 1 121 ? 9.384 4.974 4.838 1.00 97.00 121 PHE A C 1
ATOM 886 O O . PHE A 1 121 ? 9.565 3.816 5.209 1.00 97.00 121 PHE A O 1
ATOM 893 N N . ASN A 1 122 ? 10.372 5.694 4.295 1.00 97.44 122 ASN A N 1
ATOM 894 C CA . ASN A 1 122 ? 11.686 5.107 4.015 1.00 97.44 122 ASN A CA 1
ATOM 895 C C . ASN A 1 122 ? 12.441 4.696 5.290 1.00 97.44 122 ASN A C 1
ATOM 897 O O . ASN A 1 122 ? 13.041 3.628 5.348 1.00 97.44 122 ASN A O 1
ATOM 901 N N . SER A 1 123 ? 12.407 5.523 6.341 1.00 96.62 123 SER A N 1
ATOM 902 C CA . SER A 1 123 ? 13.094 5.188 7.595 1.00 96.62 123 SER A CA 1
ATOM 903 C C . SER A 1 123 ? 12.438 3.995 8.292 1.00 96.62 123 SER A C 1
ATOM 905 O O . SER A 1 123 ? 13.136 3.161 8.875 1.00 96.62 123 SER A O 1
ATOM 907 N N . PHE A 1 124 ? 11.114 3.873 8.180 1.00 97.19 124 PHE A N 1
ATOM 908 C CA . PHE A 1 124 ? 10.378 2.705 8.627 1.00 97.19 124 PHE A CA 1
ATOM 909 C C . PHE A 1 124 ? 10.760 1.458 7.825 1.00 97.19 124 PHE A C 1
ATOM 911 O O . PHE A 1 124 ? 11.151 0.473 8.448 1.00 97.19 124 PHE A O 1
ATOM 918 N N . LEU A 1 125 ? 10.738 1.506 6.487 1.00 96.56 125 LEU A N 1
ATOM 919 C CA . LEU A 1 125 ? 11.160 0.391 5.625 1.00 96.56 125 LEU A CA 1
ATOM 920 C C . LEU A 1 125 ? 12.544 -0.131 6.020 1.00 96.56 125 LEU A C 1
ATOM 922 O O . LEU A 1 125 ? 12.690 -1.319 6.305 1.00 96.56 125 LEU A O 1
ATOM 926 N N . VAL A 1 126 ? 13.531 0.761 6.154 1.00 96.75 126 VAL A N 1
ATOM 927 C CA . VAL A 1 126 ? 14.887 0.406 6.602 1.00 96.75 126 VAL A CA 1
ATOM 928 C C . VAL A 1 126 ? 14.859 -0.293 7.966 1.00 96.75 126 VAL A C 1
ATOM 930 O O . VAL A 1 126 ? 15.534 -1.305 8.152 1.00 96.75 126 VAL A O 1
ATOM 933 N N . SER A 1 127 ? 14.061 0.201 8.918 1.00 95.50 127 SER A N 1
ATOM 934 C CA . SER A 1 127 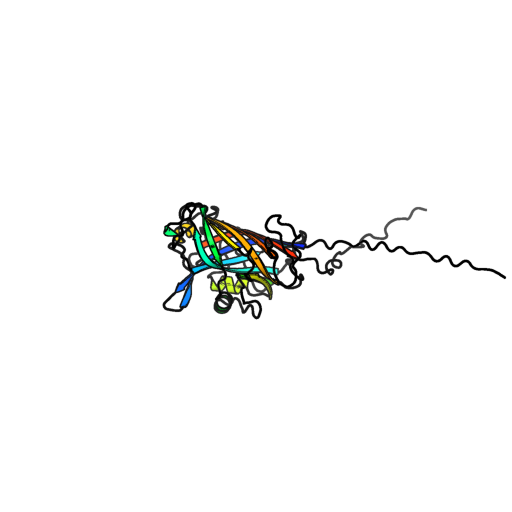? 13.941 -0.410 10.251 1.00 95.50 127 SER A CA 1
ATOM 935 C C . SER A 1 127 ? 13.317 -1.811 10.240 1.00 95.50 127 SER A C 1
ATOM 937 O O . SER A 1 127 ? 13.596 -2.598 11.141 1.00 95.50 127 SER A O 1
ATOM 939 N N . GLN A 1 128 ? 12.494 -2.116 9.232 1.00 95.38 128 GLN A N 1
ATOM 940 C CA . GLN A 1 128 ? 11.809 -3.401 9.068 1.00 95.38 128 GLN A CA 1
ATOM 941 C C . GLN A 1 128 ? 12.588 -4.394 8.189 1.00 95.38 128 GLN A C 1
ATOM 943 O O . GLN A 1 128 ? 12.116 -5.506 7.979 1.00 95.38 128 GLN A O 1
ATOM 948 N N . GLY A 1 129 ? 13.768 -4.013 7.683 1.00 93.25 129 GLY A N 1
ATOM 949 C CA . GLY A 1 129 ? 14.571 -4.836 6.769 1.00 93.25 129 GLY A CA 1
ATOM 950 C C . GLY A 1 129 ? 14.232 -4.660 5.285 1.00 93.25 129 GLY A C 1
ATOM 951 O O . GLY A 1 129 ? 14.781 -5.381 4.462 1.00 93.25 129 GLY A O 1
ATOM 952 N N . GLY A 1 130 ? 13.393 -3.680 4.931 1.00 90.25 130 GLY A N 1
ATOM 953 C CA . GLY A 1 130 ? 12.942 -3.404 3.561 1.00 90.25 130 GLY A CA 1
ATOM 954 C C . GLY A 1 130 ? 13.959 -2.695 2.650 1.00 90.25 130 GLY A C 1
ATOM 955 O O . GLY A 1 130 ? 13.662 -2.381 1.503 1.00 90.25 130 GLY A O 1
ATOM 956 N N . GLY A 1 131 ? 15.154 -2.387 3.157 1.00 90.75 131 GLY A N 1
ATOM 957 C CA . GLY A 1 131 ? 16.164 -1.624 2.420 1.00 90.75 131 GLY A CA 1
ATOM 958 C C . GLY A 1 131 ? 15.879 -0.117 2.333 1.00 90.75 131 GLY A C 1
ATOM 959 O O . GLY A 1 131 ? 14.845 0.377 2.774 1.00 90.75 131 GLY A O 1
ATOM 960 N N . ASP A 1 132 ? 16.860 0.625 1.815 1.00 94.12 132 ASP A N 1
ATOM 961 C CA . ASP A 1 132 ? 16.793 2.080 1.627 1.00 94.12 132 ASP A CA 1
ATOM 962 C C . ASP A 1 132 ? 16.404 2.401 0.178 1.00 94.12 132 ASP A C 1
ATOM 964 O O . ASP A 1 132 ? 17.074 1.960 -0.759 1.00 94.12 132 ASP A O 1
ATOM 968 N N . LEU A 1 133 ? 15.352 3.204 -0.010 1.00 95.50 133 LEU A N 1
ATOM 969 C CA . LEU A 1 133 ? 14.917 3.702 -1.321 1.00 95.50 133 LEU A CA 1
ATOM 970 C C . LEU A 1 133 ? 15.885 4.749 -1.910 1.00 95.50 133 LEU A C 1
ATOM 972 O O . LEU A 1 133 ? 15.744 5.165 -3.064 1.00 95.50 133 LEU A O 1
ATOM 976 N N . GLY A 1 134 ? 16.867 5.204 -1.127 1.00 94.44 134 GLY A N 1
ATOM 977 C CA . GLY A 1 134 ? 17.918 6.116 -1.553 1.00 94.44 134 GLY A CA 1
ATOM 978 C C . GLY A 1 134 ? 17.354 7.464 -2.023 1.00 94.44 134 GLY A C 1
ATOM 979 O O . GLY A 1 134 ? 16.592 8.100 -1.291 1.00 94.44 134 GLY A O 1
ATOM 980 N N . PRO A 1 135 ? 17.708 7.951 -3.229 1.00 93.56 135 PRO A N 1
ATOM 981 C CA . PRO A 1 135 ? 17.252 9.257 -3.709 1.00 93.56 135 PRO A CA 1
ATOM 982 C C . PRO A 1 135 ? 15.742 9.308 -3.994 1.00 93.56 135 PRO A C 1
ATOM 984 O O . PRO A 1 135 ? 15.189 10.401 -4.089 1.00 93.56 135 PRO A O 1
ATOM 987 N N . TYR A 1 136 ? 15.077 8.156 -4.108 1.00 93.19 136 TYR A N 1
ATOM 988 C CA . TYR A 1 136 ? 13.651 8.051 -4.427 1.00 93.19 136 TYR A CA 1
ATOM 989 C C . TYR A 1 136 ? 12.762 8.032 -3.177 1.00 93.19 136 TYR A C 1
ATOM 991 O O . TYR A 1 136 ? 11.545 7.980 -3.285 1.00 93.19 136 TYR A O 1
ATOM 999 N N . ALA A 1 137 ? 13.360 8.090 -1.984 1.00 93.81 137 ALA A N 1
ATOM 1000 C CA . ALA A 1 137 ? 12.656 8.020 -0.706 1.00 93.81 137 ALA A CA 1
ATOM 1001 C C . ALA A 1 137 ? 11.714 9.203 -0.442 1.00 93.81 137 ALA A C 1
ATOM 1003 O O . ALA A 1 137 ? 10.730 9.073 0.286 1.00 93.81 137 ALA A O 1
ATOM 1004 N N . THR A 1 138 ? 12.045 10.384 -0.970 1.00 93.44 138 THR A N 1
ATOM 1005 C CA . THR A 1 138 ? 11.259 11.593 -0.705 1.00 93.44 138 THR A CA 1
ATOM 1006 C C . THR A 1 138 ? 9.919 11.469 -1.405 1.00 93.44 138 THR A C 1
ATOM 1008 O O . THR A 1 138 ? 9.880 11.208 -2.601 1.00 93.44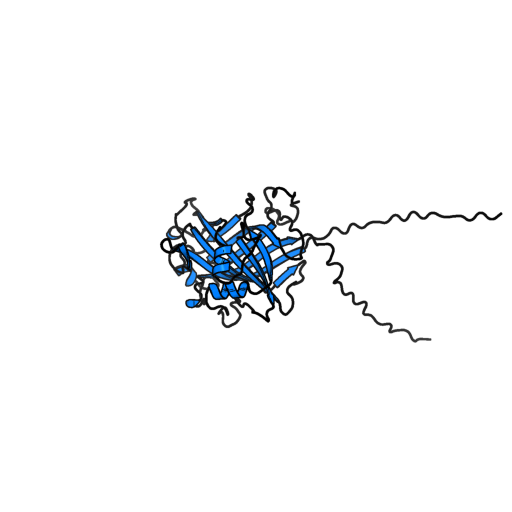 138 THR A O 1
ATOM 1011 N N . ASN A 1 139 ? 8.838 11.689 -0.658 1.00 94.38 139 ASN A N 1
ATOM 1012 C CA . ASN A 1 139 ? 7.463 11.608 -1.140 1.00 94.38 139 ASN A CA 1
ATOM 1013 C C . ASN A 1 139 ? 6.971 10.214 -1.560 1.00 94.38 139 ASN A C 1
ATOM 1015 O O . ASN A 1 139 ? 5.851 10.109 -2.058 1.00 94.38 139 ASN A O 1
ATOM 1019 N N . ALA A 1 140 ? 7.757 9.159 -1.338 1.00 94.94 140 ALA A N 1
ATOM 1020 C CA . ALA A 1 140 ? 7.354 7.794 -1.646 1.00 94.94 140 ALA A CA 1
ATOM 1021 C C . ALA A 1 140 ? 6.136 7.365 -0.813 1.00 94.94 140 ALA A C 1
ATOM 1023 O O . ALA A 1 140 ? 6.080 7.598 0.395 1.00 94.94 140 ALA A O 1
ATOM 1024 N N . ALA A 1 141 ? 5.186 6.709 -1.473 1.00 95.19 141 ALA A N 1
ATOM 1025 C CA . ALA A 1 141 ? 4.034 6.053 -0.857 1.00 95.19 141 ALA A CA 1
ATOM 1026 C C . ALA A 1 141 ? 3.951 4.572 -1.241 1.00 95.19 141 ALA A C 1
ATOM 1028 O O . ALA A 1 141 ? 3.403 3.780 -0.484 1.00 95.19 141 ALA A O 1
ATOM 1029 N N . ILE A 1 142 ? 4.499 4.196 -2.399 1.00 94.88 142 ILE A N 1
ATOM 1030 C CA . ILE A 1 142 ? 4.586 2.819 -2.880 1.00 94.88 142 ILE A CA 1
ATOM 1031 C C . ILE A 1 142 ? 6.026 2.554 -3.303 1.00 94.88 142 ILE A C 1
ATOM 1033 O O . ILE A 1 142 ? 6.624 3.371 -4.004 1.00 94.88 142 ILE A O 1
ATOM 1037 N N . ALA A 1 143 ? 6.561 1.405 -2.911 1.00 94.88 143 ALA A N 1
ATOM 1038 C CA . ALA A 1 143 ? 7.785 0.850 -3.463 1.00 94.88 143 ALA A CA 1
ATOM 1039 C C . ALA A 1 143 ? 7.530 -0.592 -3.912 1.00 94.88 143 ALA A C 1
ATOM 1041 O O . ALA A 1 143 ? 6.864 -1.355 -3.214 1.00 94.88 143 ALA A O 1
ATOM 1042 N N . VAL A 1 144 ? 8.039 -0.939 -5.091 1.00 93.19 144 VAL A N 1
ATOM 1043 C CA . VAL A 1 144 ? 7.914 -2.267 -5.698 1.00 93.19 144 VAL A CA 1
ATOM 1044 C C . VAL A 1 144 ? 9.305 -2.766 -6.044 1.00 93.19 144 VAL A C 1
ATOM 1046 O O . VAL A 1 144 ? 10.105 -2.029 -6.627 1.00 93.19 144 VAL A O 1
ATOM 1049 N N . TRP A 1 145 ? 9.571 -4.024 -5.733 1.00 93.12 145 TRP A N 1
ATOM 1050 C CA . TRP A 1 145 ? 10.794 -4.738 -6.052 1.00 93.12 145 TRP A CA 1
ATOM 1051 C C . TRP A 1 145 ? 10.497 -5.866 -7.027 1.00 93.12 145 TRP A C 1
ATOM 1053 O O . TRP A 1 145 ? 9.399 -6.414 -7.062 1.00 93.12 145 TRP A O 1
ATOM 1063 N N . ARG A 1 146 ? 11.498 -6.194 -7.836 1.00 91.50 146 ARG A N 1
ATOM 1064 C CA . ARG A 1 146 ? 11.536 -7.402 -8.652 1.00 91.50 146 ARG A CA 1
ATOM 1065 C C . ARG A 1 146 ? 12.451 -8.399 -7.956 1.00 91.50 146 ARG A C 1
ATOM 1067 O O . ARG A 1 146 ? 13.660 -8.149 -7.873 1.00 91.50 146 ARG A O 1
ATOM 1074 N N . ASN A 1 147 ? 11.894 -9.507 -7.480 1.00 89.88 147 ASN A N 1
ATOM 1075 C CA . ASN A 1 147 ? 12.637 -10.519 -6.732 1.00 89.88 147 ASN A CA 1
ATOM 1076 C C . ASN A 1 147 ? 12.804 -11.789 -7.563 1.00 89.88 147 ASN A C 1
ATOM 1078 O O . ASN A 1 147 ? 11.878 -12.180 -8.273 1.00 89.88 147 ASN A O 1
ATOM 1082 N N . PRO A 1 148 ? 13.951 -12.476 -7.468 1.00 88.38 148 PRO A N 1
ATOM 1083 C CA . PRO A 1 148 ? 14.050 -13.867 -7.874 1.00 88.38 148 PRO A CA 1
ATOM 1084 C C . PRO A 1 148 ? 13.317 -14.759 -6.863 1.00 88.38 148 PRO A C 1
ATOM 1086 O O . PRO A 1 148 ? 13.664 -14.751 -5.683 1.00 88.38 148 PRO A O 1
ATOM 1089 N N . THR A 1 149 ? 12.412 -15.626 -7.324 1.00 86.31 149 THR A N 1
ATOM 1090 C CA . THR A 1 149 ? 11.691 -16.574 -6.445 1.00 86.31 149 THR A CA 1
ATOM 1091 C C . THR A 1 149 ? 12.608 -17.628 -5.810 1.00 86.31 149 THR A C 1
ATOM 1093 O O . THR A 1 149 ? 12.222 -18.382 -4.921 1.00 86.31 149 THR A O 1
ATOM 1096 N N . THR A 1 150 ? 13.868 -17.701 -6.254 1.00 85.06 150 THR A N 1
ATOM 1097 C CA . THR A 1 150 ? 14.906 -18.537 -5.638 1.00 85.06 150 THR A CA 1
ATOM 1098 C C . THR A 1 150 ? 15.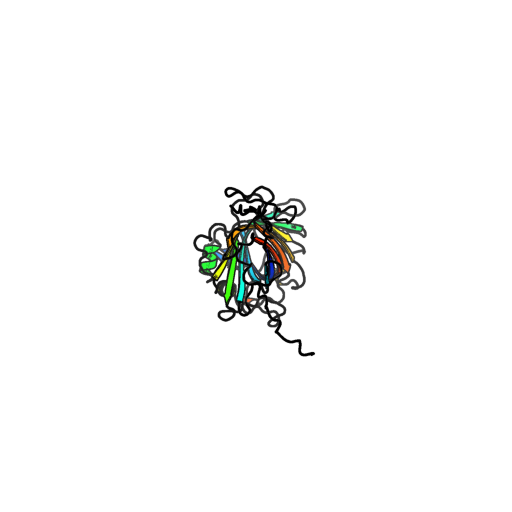454 -17.974 -4.331 1.00 85.06 150 THR A C 1
ATOM 1100 O O . THR A 1 150 ? 16.026 -18.742 -3.557 1.00 85.06 150 THR A O 1
ATOM 1103 N N . ASP A 1 151 ? 15.338 -16.662 -4.118 1.00 81.88 151 ASP A N 1
ATOM 1104 C CA . ASP A 1 151 ? 15.790 -16.006 -2.889 1.00 81.88 151 ASP A CA 1
ATOM 1105 C C . ASP A 1 151 ? 14.671 -16.064 -1.850 1.00 81.88 151 ASP A C 1
ATOM 1107 O O . ASP A 1 151 ? 14.861 -16.573 -0.742 1.00 81.88 151 ASP A O 1
ATOM 1111 N N . PHE A 1 152 ? 13.493 -15.601 -2.260 1.00 83.56 152 PHE A N 1
ATOM 1112 C CA . PHE A 1 152 ? 12.241 -15.739 -1.543 1.00 83.56 152 PHE A CA 1
ATOM 1113 C C . PHE A 1 152 ? 11.087 -15.709 -2.549 1.00 83.56 152 PHE A C 1
ATOM 1115 O O . PHE A 1 152 ? 11.184 -15.013 -3.552 1.00 83.56 152 PHE A O 1
ATOM 1122 N N . ASP A 1 153 ? 10.045 -16.489 -2.288 1.00 88.38 153 ASP A N 1
ATOM 1123 C CA . ASP A 1 153 ? 8.801 -16.525 -3.063 1.00 88.38 153 ASP A CA 1
ATOM 1124 C C . ASP A 1 153 ? 7.733 -16.055 -2.088 1.00 88.38 153 ASP A C 1
ATOM 1126 O O . ASP A 1 153 ? 7.316 -16.840 -1.231 1.00 88.38 153 ASP A O 1
ATOM 1130 N N . LEU A 1 154 ? 7.445 -14.752 -2.071 1.00 89.62 154 LEU A N 1
ATOM 1131 C CA . LEU A 1 154 ? 6.403 -14.236 -1.196 1.00 89.62 154 LEU A CA 1
ATOM 1132 C C . LEU A 1 154 ? 5.091 -14.873 -1.641 1.00 89.62 154 LEU A C 1
ATOM 1134 O O . LEU A 1 154 ? 4.835 -15.028 -2.829 1.00 89.62 154 LEU A O 1
ATOM 1138 N N . ASP A 1 155 ? 4.336 -15.367 -0.666 1.00 89.19 155 ASP A N 1
ATOM 1139 C CA . ASP A 1 155 ? 3.038 -15.968 -0.931 1.00 89.19 155 ASP A CA 1
ATOM 1140 C C . ASP A 1 155 ? 2.049 -15.384 0.063 1.00 89.19 155 ASP A C 1
ATOM 1142 O O . ASP A 1 155 ? 2.046 -15.731 1.255 1.00 89.19 155 ASP A O 1
ATOM 1146 N N . LEU A 1 156 ? 1.260 -14.443 -0.438 1.00 86.88 156 LEU A N 1
ATOM 1147 C CA . LEU A 1 156 ? 0.141 -13.804 0.242 1.00 86.88 156 LEU A CA 1
ATOM 1148 C C . LEU A 1 156 ? -1.205 -14.358 -0.252 1.00 86.88 156 LEU A C 1
ATOM 1150 O O . LEU A 1 156 ? -2.248 -14.030 0.331 1.00 86.88 156 LEU A O 1
ATOM 1154 N N . ASP A 1 157 ? -1.198 -15.218 -1.278 1.00 82.38 157 ASP A N 1
ATOM 1155 C CA . ASP A 1 157 ? -2.394 -15.791 -1.884 1.00 82.38 157 ASP A CA 1
ATOM 1156 C C . ASP A 1 157 ? -3.172 -16.647 -0.876 1.00 82.38 157 ASP A C 1
ATOM 1158 O O . ASP A 1 157 ? -2.754 -17.686 -0.356 1.00 82.38 157 ASP A O 1
ATOM 1162 N N . ARG A 1 158 ? -4.411 -16.222 -0.635 1.00 77.38 158 ARG A N 1
ATOM 1163 C CA . ARG A 1 158 ? -5.342 -16.885 0.285 1.00 77.38 158 ARG A CA 1
ATOM 1164 C C . ARG A 1 158 ? -5.813 -18.248 -0.213 1.00 77.38 158 ARG A C 1
ATOM 1166 O O . ARG A 1 158 ? -6.306 -19.056 0.579 1.00 77.38 158 ARG A O 1
ATOM 1173 N N . ALA A 1 159 ? -5.762 -18.484 -1.517 1.00 77.19 159 ALA A N 1
ATOM 1174 C CA . ALA A 1 159 ? -6.054 -19.773 -2.122 1.00 77.19 159 ALA A CA 1
ATOM 1175 C C . ALA A 1 159 ? -4.870 -20.743 -1.986 1.00 77.19 159 ALA A C 1
ATOM 1177 O O . ALA A 1 159 ? -5.084 -21.963 -2.010 1.00 77.19 159 ALA A O 1
ATOM 1178 N N . HIS A 1 160 ? -3.657 -20.227 -1.784 1.00 75.25 160 HIS A N 1
ATOM 1179 C CA . HIS A 1 160 ? -2.457 -21.008 -1.525 1.00 75.25 160 HIS A CA 1
ATOM 1180 C C . HIS A 1 160 ? -2.247 -21.276 -0.027 1.00 75.25 160 HIS A C 1
ATOM 1182 O O . HIS A 1 160 ? -2.862 -20.668 0.847 1.00 75.25 160 HIS A O 1
ATOM 1188 N N . ASN A 1 161 ? -1.450 -22.305 0.288 1.00 68.38 161 ASN A N 1
ATOM 1189 C CA . ASN A 1 161 ? -0.991 -22.634 1.649 1.00 68.38 161 ASN A CA 1
ATOM 1190 C C . ASN A 1 161 ? -2.070 -22.702 2.756 1.00 68.38 161 ASN A C 1
ATOM 1192 O O . ASN A 1 161 ? -1.812 -22.493 3.945 1.00 68.38 161 ASN A O 1
ATOM 1196 N N . GLY A 1 162 ? -3.303 -23.066 2.387 1.00 68.38 162 GLY A N 1
ATOM 1197 C CA . GLY A 1 162 ? -4.424 -23.133 3.328 1.00 68.38 162 GLY A CA 1
ATOM 1198 C C . GLY A 1 162 ? -4.863 -21.763 3.856 1.00 68.38 162 GLY A C 1
ATOM 1199 O O . GLY A 1 162 ? -5.427 -21.700 4.949 1.00 68.38 162 GLY A O 1
ATOM 1200 N N . GLY A 1 163 ? -4.596 -20.696 3.098 1.00 69.00 163 GLY A N 1
ATOM 1201 C CA . GLY A 1 163 ? -4.957 -19.316 3.412 1.00 69.00 163 GLY A CA 1
ATOM 1202 C C . GLY A 1 163 ? -4.027 -18.615 4.391 1.00 69.00 163 GLY A C 1
ATOM 1203 O O . GLY A 1 163 ? -4.423 -17.599 4.960 1.00 69.00 163 GLY A O 1
ATOM 1204 N N . ASN A 1 164 ? -2.831 -19.165 4.623 1.00 76.00 164 ASN A N 1
ATOM 1205 C CA . ASN A 1 164 ? -1.828 -18.542 5.475 1.00 76.00 164 ASN A CA 1
ATOM 1206 C C . ASN A 1 164 ? -0.686 -17.998 4.617 1.00 76.00 164 ASN A C 1
ATOM 1208 O O . ASN A 1 164 ? -0.027 -18.800 3.953 1.00 76.00 164 ASN A O 1
ATOM 1212 N N . PRO A 1 165 ? -0.405 -16.690 4.716 1.00 86.44 165 PRO A N 1
ATOM 1213 C CA . PRO A 1 165 ? 0.806 -16.115 4.166 1.00 86.44 165 PRO A CA 1
ATOM 1214 C C . PRO A 1 165 ? 2.048 -16.834 4.693 1.00 86.44 165 PRO A C 1
ATOM 1216 O O . PRO A 1 165 ? 2.081 -17.255 5.858 1.00 86.44 165 PRO A O 1
ATOM 1219 N N . ASN A 1 166 ? 3.087 -16.951 3.871 1.00 90.12 166 ASN A N 1
ATOM 1220 C CA . ASN A 1 166 ? 4.346 -17.570 4.294 1.00 90.12 166 ASN A CA 1
ATOM 1221 C C . ASN A 1 166 ? 5.242 -16.638 5.140 1.00 90.12 166 ASN A C 1
ATOM 1223 O O . ASN A 1 166 ? 6.242 -17.094 5.703 1.00 90.12 166 ASN A O 1
ATOM 1227 N N . CYS A 1 167 ? 4.838 -15.377 5.316 1.00 91.19 167 CYS A N 1
ATOM 1228 C CA . CYS A 1 167 ? 5.449 -14.415 6.225 1.00 91.19 167 CYS A CA 1
ATOM 1229 C C . CYS A 1 167 ? 4.730 -14.352 7.591 1.00 91.19 167 CYS A C 1
ATOM 1231 O O . CYS A 1 167 ? 3.500 -14.382 7.710 1.00 91.19 167 CYS A O 1
ATOM 1233 N N . THR A 1 168 ? 5.504 -14.269 8.674 1.00 91.31 168 THR A N 1
ATOM 1234 C CA . THR A 1 168 ? 5.009 -14.531 10.042 1.00 91.31 168 THR A CA 1
ATOM 1235 C C . THR A 1 168 ? 4.745 -13.289 10.891 1.00 91.31 168 THR A C 1
ATOM 1237 O O . THR A 1 168 ? 4.055 -13.390 11.909 1.00 91.31 168 THR A O 1
ATOM 1240 N N . SER A 1 169 ? 5.272 -12.135 10.482 1.00 93.25 169 SER A N 1
ATOM 1241 C CA . SER A 1 169 ? 5.141 -10.830 11.145 1.00 93.25 169 SER A CA 1
ATOM 1242 C C . SER A 1 169 ? 5.288 -9.701 10.124 1.00 93.25 169 SER A C 1
ATOM 1244 O O . SER A 1 169 ? 5.842 -9.929 9.052 1.00 93.25 169 SER A O 1
ATOM 1246 N N . LEU A 1 170 ? 4.884 -8.477 10.472 1.00 93.38 170 LEU A N 1
ATOM 1247 C CA . LEU A 1 170 ? 5.043 -7.306 9.603 1.00 93.38 170 LEU A CA 1
ATOM 1248 C C . LEU A 1 170 ? 6.484 -7.119 9.089 1.00 93.38 170 LEU A C 1
ATOM 1250 O O . LEU A 1 170 ? 6.693 -6.932 7.892 1.00 93.38 170 LEU A O 1
ATOM 1254 N N . SER A 1 171 ? 7.482 -7.195 9.976 1.00 95.25 171 SER A N 1
ATOM 1255 C CA . SER A 1 171 ? 8.893 -7.048 9.584 1.00 95.25 171 SER A CA 1
ATOM 1256 C C . SER A 1 171 ? 9.353 -8.172 8.655 1.00 95.25 171 SER A C 1
ATOM 1258 O O . SER A 1 171 ? 10.114 -7.916 7.731 1.00 95.25 171 SER A O 1
ATOM 1260 N N . ASP A 1 172 ? 8.880 -9.400 8.879 1.00 95.19 172 ASP A N 1
ATOM 1261 C CA . ASP A 1 172 ? 9.189 -10.555 8.030 1.00 95.19 172 ASP A CA 1
ATOM 1262 C C . ASP A 1 172 ? 8.591 -10.368 6.627 1.00 95.19 172 ASP A C 1
ATOM 1264 O O . ASP A 1 172 ? 9.307 -10.479 5.637 1.00 95.19 172 ASP A O 1
ATOM 1268 N N . CYS A 1 173 ? 7.320 -9.956 6.540 1.00 94.69 173 CYS A N 1
ATOM 1269 C CA . CYS A 1 173 ? 6.649 -9.672 5.270 1.00 94.69 173 CYS A CA 1
ATOM 1270 C C . CYS A 1 173 ? 7.343 -8.531 4.500 1.00 94.69 173 CYS A C 1
ATOM 1272 O O . CYS A 1 173 ? 7.598 -8.668 3.308 1.00 94.69 173 CYS A O 1
ATOM 1274 N N . ILE A 1 174 ? 7.709 -7.427 5.168 1.00 95.94 174 ILE A N 1
ATOM 1275 C CA . ILE A 1 174 ? 8.432 -6.310 4.527 1.00 95.94 174 ILE A CA 1
ATOM 1276 C C . ILE A 1 174 ? 9.828 -6.737 4.064 1.00 95.94 174 ILE A C 1
ATOM 1278 O O . ILE A 1 174 ? 10.237 -6.392 2.958 1.00 95.94 174 ILE A O 1
ATOM 1282 N N . SER A 1 175 ? 10.572 -7.473 4.895 1.00 95.38 175 SER A N 1
ATOM 1283 C CA . SER A 1 175 ? 11.915 -7.934 4.537 1.00 95.38 175 SER A CA 1
ATOM 1284 C C . SER A 1 175 ? 11.879 -8.852 3.316 1.00 95.38 175 SER A C 1
ATOM 1286 O O . SER A 1 175 ? 12.726 -8.725 2.435 1.00 95.38 175 SER A O 1
ATOM 1288 N N . GLN A 1 176 ? 10.905 -9.761 3.248 1.00 94.38 176 GLN A N 1
ATOM 1289 C CA . GLN A 1 176 ? 10.722 -10.664 2.113 1.00 94.38 176 GLN A CA 1
ATOM 1290 C C . GLN A 1 176 ? 10.306 -9.889 0.856 1.00 94.38 176 GLN A C 1
ATOM 1292 O O . GLN A 1 176 ? 10.976 -9.995 -0.169 1.00 94.38 176 GLN A O 1
ATOM 1297 N N . ALA A 1 177 ? 9.312 -9.001 0.971 1.00 93.12 177 ALA A N 1
ATOM 1298 C CA . ALA A 1 177 ? 8.826 -8.168 -0.130 1.00 93.12 177 ALA A CA 1
ATOM 1299 C C . ALA A 1 177 ? 9.881 -7.216 -0.725 1.00 93.12 177 ALA A C 1
ATOM 1301 O O . ALA A 1 177 ? 9.676 -6.683 -1.813 1.00 93.12 177 ALA A O 1
ATOM 1302 N N . ALA A 1 178 ? 10.995 -6.972 -0.038 1.00 94.56 178 ALA A N 1
ATOM 1303 C CA . ALA A 1 178 ? 12.049 -6.073 -0.500 1.00 94.56 178 ALA A CA 1
ATOM 1304 C C . ALA A 1 178 ? 13.391 -6.771 -0.782 1.00 94.56 178 ALA A C 1
ATOM 1306 O O . ALA A 1 178 ? 14.425 -6.109 -0.888 1.00 94.56 178 ALA A O 1
ATOM 1307 N N . THR A 1 179 ? 13.406 -8.105 -0.877 1.00 90.69 179 THR A N 1
ATOM 1308 C CA . THR A 1 179 ? 14.648 -8.886 -1.030 1.00 90.69 179 THR A CA 1
ATOM 1309 C C . THR A 1 179 ? 15.329 -8.680 -2.398 1.00 90.69 179 THR A C 1
ATOM 1311 O O . THR A 1 179 ? 16.533 -8.908 -2.528 1.00 90.69 179 THR A O 1
ATOM 1314 N N . GLY A 1 180 ? 14.606 -8.211 -3.417 1.00 89.44 180 GLY A N 1
ATOM 1315 C CA . GLY A 1 180 ? 15.107 -8.055 -4.781 1.00 89.44 180 GLY A CA 1
ATOM 1316 C C . GLY A 1 180 ? 15.597 -6.658 -5.161 1.00 89.44 180 GLY A C 1
ATOM 1317 O O . GLY A 1 180 ? 16.077 -5.861 -4.356 1.00 89.44 180 GLY A O 1
ATOM 1318 N N . THR A 1 181 ? 15.516 -6.363 -6.459 1.00 92.19 181 THR A N 1
ATOM 1319 C CA . THR A 1 181 ? 15.954 -5.075 -7.013 1.00 92.19 181 THR A CA 1
ATOM 1320 C C . THR A 1 181 ? 14.789 -4.103 -7.035 1.00 92.19 181 THR A C 1
ATOM 1322 O O . THR A 1 181 ? 13.723 -4.440 -7.549 1.00 92.19 181 THR A O 1
ATOM 1325 N N . LEU A 1 182 ? 14.995 -2.890 -6.513 1.00 92.88 182 LEU A N 1
ATOM 1326 C CA . LEU A 1 182 ? 13.988 -1.835 -6.576 1.00 92.88 182 LEU A CA 1
ATOM 1327 C C . LEU A 1 182 ? 13.589 -1.598 -8.034 1.00 92.88 182 LEU A C 1
ATOM 1329 O O . LEU A 1 182 ? 14.434 -1.319 -8.882 1.00 92.88 182 LEU A O 1
ATOM 1333 N N . PHE A 1 183 ? 12.298 -1.710 -8.304 1.00 88.94 183 PHE A N 1
ATOM 1334 C CA . PHE A 1 183 ? 11.737 -1.623 -9.640 1.00 88.94 183 PHE A CA 1
ATOM 1335 C C . PHE A 1 183 ? 10.956 -0.333 -9.855 1.00 88.94 183 PHE A C 1
ATOM 1337 O O . PHE A 1 183 ? 11.056 0.282 -10.913 1.00 88.94 183 PHE A O 1
ATOM 1344 N N . GLN A 1 184 ? 10.160 0.075 -8.871 1.00 90.25 184 GLN A N 1
ATOM 1345 C CA . GLN A 1 184 ? 9.279 1.226 -9.006 1.00 90.25 184 GLN A CA 1
ATOM 1346 C C . GLN A 1 184 ? 9.093 1.916 -7.662 1.00 90.25 184 GLN A C 1
ATOM 1348 O O . GLN A 1 184 ? 9.019 1.263 -6.623 1.00 90.25 184 GLN A O 1
ATOM 1353 N N . VAL A 1 185 ? 9.008 3.244 -7.704 1.00 92.50 185 VAL A N 1
ATOM 1354 C CA . VAL A 1 185 ? 8.569 4.071 -6.580 1.00 92.50 185 VAL A CA 1
ATOM 1355 C C . VAL A 1 185 ? 7.538 5.065 -7.089 1.00 92.50 185 VAL A C 1
ATOM 1357 O O . VAL A 1 185 ? 7.794 5.773 -8.066 1.00 92.50 185 VAL A O 1
ATOM 1360 N N . ASP A 1 186 ? 6.400 5.138 -6.409 1.00 91.56 186 ASP A N 1
ATOM 1361 C CA . ASP A 1 186 ? 5.326 6.092 -6.687 1.00 91.56 186 ASP A CA 1
ATOM 1362 C C . ASP A 1 186 ? 4.936 6.829 -5.408 1.00 91.56 186 ASP A C 1
ATOM 1364 O O . ASP A 1 186 ? 5.166 6.344 -4.293 1.00 91.56 186 ASP A O 1
ATOM 1368 N N . GLY A 1 187 ? 4.352 8.015 -5.547 1.00 92.69 187 GLY A N 1
ATOM 1369 C CA . GLY A 1 187 ? 4.020 8.827 -4.386 1.00 92.69 187 GLY A CA 1
ATOM 1370 C C . GLY A 1 187 ? 3.444 10.199 -4.702 1.00 92.69 187 GLY A C 1
ATOM 1371 O O . GLY A 1 187 ? 2.795 10.377 -5.729 1.00 92.69 187 GLY A O 1
ATOM 1372 N N . PHE A 1 188 ? 3.663 11.139 -3.777 1.00 91.81 188 PHE A N 1
ATOM 1373 C CA . PHE A 1 188 ? 3.023 12.459 -3.751 1.00 91.81 188 PHE A CA 1
ATOM 1374 C C . PHE A 1 188 ? 4.002 13.593 -4.098 1.00 91.81 188 PHE A C 1
ATOM 1376 O O . PHE A 1 188 ? 4.675 14.137 -3.221 1.00 91.81 188 PHE A O 1
ATOM 1383 N N . LEU A 1 189 ? 4.109 13.986 -5.362 1.00 89.19 189 LEU A N 1
ATOM 1384 C CA . LEU A 1 189 ? 4.956 15.096 -5.808 1.00 89.19 189 LEU A CA 1
ATOM 1385 C C . LEU A 1 189 ? 4.306 16.484 -5.661 1.00 89.19 189 LEU A C 1
ATOM 1387 O O . LEU A 1 189 ? 4.930 17.487 -6.017 1.00 89.19 189 LEU A O 1
ATOM 1391 N N . GLY A 1 190 ? 3.117 16.562 -5.058 1.00 81.50 190 GLY A N 1
ATOM 1392 C CA . GLY A 1 190 ? 2.402 17.813 -4.798 1.00 81.50 190 GLY A CA 1
ATOM 1393 C C . GLY A 1 190 ? 1.518 18.243 -5.963 1.00 81.50 190 GLY A C 1
ATOM 1394 O O . GLY A 1 190 ? 1.252 19.435 -6.130 1.00 81.50 190 GLY A O 1
ATOM 1395 N N . ASP A 1 191 ? 1.103 17.276 -6.769 1.00 74.69 191 ASP A N 1
ATOM 1396 C CA . ASP A 1 191 ? 0.145 17.466 -7.843 1.00 74.69 191 ASP A CA 1
ATOM 1397 C C . ASP A 1 191 ? -1.281 17.537 -7.268 1.00 74.69 191 ASP A C 1
ATOM 1399 O O . ASP A 1 191 ? -1.605 16.886 -6.274 1.00 74.69 191 ASP A O 1
ATOM 1403 N N . GLY A 1 192 ? -2.122 18.395 -7.846 1.00 72.44 192 GLY A N 1
ATOM 1404 C CA . GLY A 1 192 ? -3.471 18.669 -7.345 1.00 72.44 192 GLY A CA 1
ATOM 1405 C C . GLY A 1 192 ? -4.411 17.470 -7.455 1.00 72.44 192 GLY A C 1
ATOM 1406 O O . GLY A 1 192 ? -5.360 17.374 -6.675 1.00 72.44 192 GLY A O 1
ATOM 1407 N N . ASP A 1 193 ? -4.121 16.560 -8.383 1.00 78.44 193 ASP A N 1
ATOM 1408 C CA . ASP A 1 193 ? -4.894 15.341 -8.623 1.00 78.44 193 ASP A CA 1
ATOM 1409 C C . ASP A 1 193 ? -4.396 14.133 -7.825 1.00 78.44 193 ASP A C 1
ATOM 1411 O O . ASP A 1 193 ? -5.025 13.072 -7.857 1.00 78.44 193 ASP A O 1
ATOM 1415 N N . GLU A 1 194 ? -3.284 14.269 -7.094 1.00 85.75 194 GLU A N 1
ATOM 1416 C CA . GLU A 1 194 ? -2.798 13.195 -6.237 1.00 85.75 194 GLU A CA 1
ATOM 1417 C C . GLU A 1 194 ? -3.753 12.963 -5.073 1.00 85.75 194 GLU A C 1
ATOM 1419 O O . GLU A 1 194 ? -4.078 13.853 -4.283 1.00 85.75 194 GLU A O 1
ATOM 1424 N N . LEU A 1 195 ? -4.192 11.720 -4.947 1.00 90.62 195 LEU A N 1
ATOM 1425 C CA . LEU A 1 195 ? -5.214 11.343 -3.993 1.00 90.62 195 LEU A CA 1
ATOM 1426 C C . LEU A 1 195 ? -4.994 9.904 -3.569 1.00 90.62 195 LEU A C 1
ATOM 1428 O O . LEU A 1 195 ? -4.655 9.042 -4.373 1.00 90.62 195 LEU A O 1
ATOM 1432 N N . TRP A 1 196 ? -5.284 9.629 -2.307 1.00 93.56 196 TRP A N 1
ATOM 1433 C CA . TRP A 1 196 ? -5.487 8.276 -1.825 1.00 93.56 196 TRP A CA 1
ATOM 1434 C C . TRP A 1 196 ? -6.684 8.292 -0.890 1.00 93.56 196 TRP A C 1
ATOM 1436 O O . TRP A 1 196 ? -6.670 8.962 0.142 1.00 93.56 196 TRP A O 1
ATOM 1446 N N . THR A 1 197 ? -7.749 7.585 -1.255 1.00 95.00 197 THR A N 1
ATOM 1447 C CA . THR A 1 197 ? -8.984 7.556 -0.464 1.00 95.00 197 THR A CA 1
ATOM 1448 C C . THR A 1 197 ? -9.518 6.153 -0.314 1.00 95.00 197 THR A C 1
ATOM 1450 O O . THR A 1 197 ? -9.387 5.341 -1.223 1.00 95.00 197 THR A O 1
ATOM 1453 N N . ALA A 1 198 ? -10.166 5.883 0.815 1.00 94.69 198 ALA A N 1
ATOM 1454 C CA . ALA A 1 198 ? -10.928 4.665 1.037 1.00 94.69 198 ALA A CA 1
ATOM 1455 C C . ALA A 1 198 ? -12.364 5.006 1.437 1.00 94.69 198 ALA A C 1
ATOM 1457 O O . ALA A 1 198 ? -12.591 5.868 2.279 1.00 94.69 198 ALA A O 1
ATOM 1458 N N . THR A 1 199 ? -13.341 4.315 0.860 1.00 96.31 199 THR A N 1
ATOM 1459 C CA . THR A 1 199 ? -14.750 4.414 1.257 1.00 96.31 199 THR A CA 1
ATOM 1460 C C . THR A 1 199 ? -15.125 3.196 2.081 1.00 96.31 199 THR A C 1
ATOM 1462 O O . THR A 1 199 ? -14.969 2.070 1.611 1.00 96.31 199 THR A O 1
ATOM 1465 N N . GLN A 1 200 ? -15.653 3.405 3.284 1.00 95.38 200 GLN A N 1
ATOM 1466 C CA . GLN A 1 200 ? -16.165 2.334 4.135 1.00 95.38 200 GLN A CA 1
ATOM 1467 C C . GLN A 1 200 ? -17.463 1.755 3.563 1.00 95.38 200 GLN A C 1
ATOM 1469 O O . GLN A 1 200 ? -18.423 2.481 3.306 1.00 95.38 200 GLN A O 1
ATOM 1474 N N . LEU A 1 201 ? -17.527 0.430 3.427 1.00 95.19 201 LEU A N 1
ATOM 1475 C CA . LEU A 1 201 ? -18.655 -0.273 2.802 1.00 95.19 201 LEU A CA 1
ATOM 1476 C C . LEU A 1 201 ? -19.491 -1.100 3.785 1.00 95.19 201 LEU A C 1
ATOM 1478 O O . LEU A 1 201 ? -20.599 -1.521 3.455 1.00 95.19 201 LEU A O 1
ATOM 1482 N N . VAL A 1 202 ? -18.998 -1.301 5.008 1.00 94.50 202 VAL A N 1
ATOM 1483 C CA . VAL A 1 202 ? -19.673 -2.095 6.045 1.00 94.50 202 VAL A CA 1
ATOM 1484 C C . VAL A 1 202 ? -19.794 -1.327 7.352 1.00 94.50 202 VAL A C 1
ATOM 1486 O O . VAL A 1 202 ? -18.979 -0.462 7.671 1.00 94.50 202 VAL A O 1
ATOM 1489 N N . SER A 1 203 ? -20.824 -1.636 8.138 1.00 94.00 203 SER A N 1
ATOM 1490 C CA . SER A 1 203 ? -20.960 -1.072 9.483 1.00 94.00 203 SER A CA 1
ATOM 1491 C C . SER A 1 203 ? -19.810 -1.562 10.369 1.00 94.00 203 SER A C 1
ATOM 1493 O O . SER A 1 203 ? -19.457 -2.737 10.319 1.00 94.00 203 SER A O 1
ATOM 1495 N N . GLY A 1 204 ? -19.207 -0.656 11.143 1.00 91.38 204 GLY A N 1
ATOM 1496 C CA . GLY A 1 204 ? -18.037 -0.966 11.969 1.00 91.38 204 GLY A CA 1
ATOM 1497 C C . GLY A 1 204 ? -16.719 -1.112 11.198 1.00 91.38 204 GLY A C 1
ATOM 1498 O O . GLY A 1 204 ? -15.713 -1.437 11.813 1.00 91.38 204 GLY A O 1
ATOM 1499 N N . GLY A 1 205 ? -16.681 -0.832 9.887 1.00 91.62 205 GLY A N 1
ATOM 1500 C CA . GLY A 1 205 ? -15.443 -0.870 9.092 1.00 91.62 205 GLY A CA 1
ATOM 1501 C C . GLY A 1 205 ? -14.360 0.121 9.547 1.00 91.62 205 GLY A C 1
ATOM 1502 O O . GLY A 1 205 ? -13.197 -0.056 9.213 1.00 91.62 205 GLY A O 1
ATOM 1503 N N . GLY A 1 206 ? -14.728 1.127 10.347 1.00 92.06 206 GLY A N 1
ATOM 1504 C CA . GLY A 1 206 ? -13.796 2.039 11.012 1.00 92.06 206 GLY A CA 1
ATOM 1505 C C . GLY A 1 206 ? -13.155 1.503 12.299 1.00 92.06 206 GLY A C 1
ATOM 1506 O O . GLY A 1 206 ? -12.333 2.207 12.886 1.00 92.06 206 GLY A O 1
ATOM 1507 N N . ASP A 1 207 ? -13.525 0.302 12.756 1.00 95.62 207 ASP A N 1
ATOM 1508 C CA . ASP A 1 207 ? -12.972 -0.367 13.937 1.00 95.62 207 ASP A CA 1
ATOM 1509 C C . ASP A 1 207 ? -12.172 -1.616 13.535 1.00 95.62 207 ASP A C 1
ATOM 1511 O O . ASP A 1 207 ? -12.686 -2.552 12.919 1.00 95.62 207 ASP A O 1
ATOM 1515 N N . LEU A 1 208 ? -10.897 -1.653 13.921 1.00 94.81 208 LEU A N 1
ATOM 1516 C CA . LEU A 1 208 ? -9.948 -2.670 13.466 1.00 94.81 208 LEU A CA 1
ATOM 1517 C C . LEU A 1 208 ? -10.252 -4.069 14.013 1.00 94.81 208 LEU A C 1
ATOM 1519 O O . LEU A 1 208 ? -10.011 -5.062 13.328 1.00 94.81 208 LEU A O 1
ATOM 1523 N N . ALA A 1 209 ? -10.827 -4.167 15.217 1.00 95.19 209 ALA A N 1
ATOM 1524 C CA . ALA A 1 209 ? -11.213 -5.460 15.786 1.00 95.19 209 ALA A CA 1
ATOM 1525 C C . ALA A 1 209 ? -12.402 -6.055 15.020 1.00 95.19 209 ALA A C 1
ATOM 1527 O O . ALA A 1 209 ? -12.459 -7.261 14.768 1.00 95.19 209 ALA A O 1
ATOM 1528 N N . THR A 1 210 ? -13.333 -5.196 14.608 1.00 94.94 210 THR A N 1
ATOM 1529 C CA . THR A 1 210 ? -14.447 -5.571 13.741 1.00 94.94 210 THR A CA 1
ATOM 1530 C C . THR A 1 210 ? -13.922 -6.051 12.392 1.00 94.94 210 THR A C 1
ATOM 1532 O O . THR A 1 210 ? -14.189 -7.191 12.019 1.00 94.94 210 THR A O 1
ATOM 1535 N N . VAL A 1 211 ? -13.101 -5.252 11.703 1.00 94.56 211 VAL A N 1
ATOM 1536 C CA . VAL A 1 211 ? -12.529 -5.617 10.392 1.00 94.56 211 VAL A CA 1
ATOM 1537 C C . VAL A 1 211 ? -11.774 -6.948 10.448 1.00 94.56 211 VAL A C 1
ATOM 1539 O O . VAL A 1 211 ? -12.016 -7.821 9.616 1.00 94.56 211 VAL A O 1
ATOM 1542 N N . LYS A 1 212 ? -10.952 -7.159 11.481 1.00 94.00 212 LYS A N 1
ATOM 1543 C CA . LYS A 1 212 ? -10.165 -8.387 11.668 1.00 94.00 212 LYS A CA 1
ATOM 1544 C C . LYS A 1 212 ? -11.007 -9.653 11.844 1.00 94.00 212 LYS A C 1
ATOM 1546 O O . LYS A 1 212 ? -10.556 -10.745 11.514 1.00 94.00 212 LYS A O 1
ATOM 1551 N N . THR A 1 213 ? -12.222 -9.530 12.377 1.00 94.81 213 THR A N 1
ATOM 1552 C CA . THR A 1 213 ? -13.121 -10.677 12.602 1.00 94.81 213 THR A CA 1
ATOM 1553 C C . THR A 1 213 ? -14.121 -10.897 11.471 1.00 94.81 213 THR A C 1
ATOM 1555 O O . THR A 1 213 ? -14.725 -11.970 11.396 1.00 94.81 213 THR A O 1
ATOM 1558 N N . LEU A 1 214 ? -14.299 -9.911 10.585 1.00 94.88 214 LEU A N 1
ATOM 1559 C CA . LEU A 1 214 ? -15.167 -10.041 9.423 1.00 94.88 214 LEU A CA 1
ATOM 1560 C C . LEU A 1 214 ? -14.646 -11.108 8.465 1.00 94.88 214 LEU A C 1
ATOM 1562 O O . LEU A 1 214 ? -13.443 -11.295 8.282 1.00 94.88 214 LEU A O 1
ATOM 1566 N N . ASN A 1 215 ? -15.594 -11.791 7.828 1.00 93.00 215 ASN A N 1
ATOM 1567 C CA . ASN A 1 215 ? -15.299 -12.805 6.834 1.00 93.00 215 ASN A CA 1
ATOM 1568 C C . ASN A 1 215 ? -14.487 -12.208 5.670 1.00 93.00 215 ASN A C 1
ATOM 1570 O O . ASN A 1 215 ? -14.782 -11.111 5.193 1.00 93.00 215 ASN A O 1
ATOM 1574 N N . ASN A 1 216 ? -13.480 -12.948 5.213 1.00 88.38 216 ASN A N 1
ATOM 1575 C CA . ASN A 1 216 ? -12.531 -12.517 4.187 1.00 88.38 216 ASN A CA 1
ATOM 1576 C C . ASN A 1 216 ? -13.106 -12.436 2.764 1.00 88.38 216 ASN A C 1
ATOM 1578 O O . ASN A 1 216 ? -12.410 -12.008 1.852 1.00 88.38 216 ASN A O 1
ATOM 1582 N N . THR A 1 217 ? -14.379 -12.781 2.565 1.00 89.56 217 THR A N 1
ATOM 1583 C CA . THR A 1 217 ? -15.123 -12.517 1.326 1.00 89.56 217 THR A CA 1
ATOM 1584 C C . THR A 1 217 ? -15.936 -11.222 1.386 1.00 89.56 217 THR A C 1
ATOM 1586 O O . THR A 1 217 ? -16.575 -10.855 0.402 1.00 89.56 217 THR A O 1
ATOM 1589 N N . ILE A 1 218 ? -16.002 -10.556 2.543 1.00 93.00 218 ILE A N 1
ATOM 1590 C CA . ILE A 1 218 ? -16.770 -9.322 2.723 1.00 93.00 218 ILE A CA 1
ATOM 1591 C C . ILE A 1 218 ? -15.854 -8.135 2.463 1.00 93.00 218 ILE A C 1
ATOM 1593 O O . ILE A 1 218 ? -14.908 -7.908 3.216 1.00 93.00 218 ILE A O 1
ATOM 1597 N N . THR A 1 219 ? -16.157 -7.356 1.425 1.00 92.75 219 THR A N 1
ATOM 1598 C CA . THR A 1 219 ? -15.457 -6.099 1.146 1.00 92.75 219 THR A CA 1
ATOM 1599 C C . THR A 1 219 ? -15.793 -5.064 2.214 1.00 92.75 219 THR A C 1
ATOM 1601 O O . THR A 1 219 ? -16.947 -4.664 2.356 1.00 92.75 219 THR A O 1
ATOM 1604 N N . VAL A 1 220 ? -14.783 -4.629 2.964 1.00 93.69 220 VAL A N 1
ATOM 1605 C CA . VAL A 1 220 ? -14.920 -3.661 4.059 1.00 93.69 220 VAL A CA 1
ATOM 1606 C C . VAL A 1 220 ? -14.708 -2.228 3.591 1.00 93.69 220 VAL A C 1
ATOM 1608 O O . VAL A 1 220 ? -15.355 -1.315 4.111 1.00 93.69 220 VAL A O 1
ATOM 1611 N N . ALA A 1 221 ? -13.851 -2.036 2.588 1.00 93.81 221 ALA A N 1
ATOM 1612 C CA . ALA A 1 221 ? -13.581 -0.741 1.993 1.00 93.81 221 ALA A CA 1
ATOM 1613 C C . ALA A 1 221 ? -13.191 -0.868 0.518 1.00 93.81 221 ALA A C 1
ATOM 1615 O O . ALA A 1 221 ? -12.642 -1.884 0.095 1.00 93.81 221 ALA A O 1
ATOM 1616 N N . SER A 1 222 ? -13.455 0.189 -0.244 1.00 92.25 222 SER A N 1
ATOM 1617 C CA . SER A 1 222 ? -12.927 0.361 -1.598 1.00 92.25 222 SER A CA 1
ATOM 1618 C C . SER A 1 222 ? -11.994 1.561 -1.622 1.00 92.25 222 SER A C 1
ATOM 1620 O O . SER A 1 222 ? -12.364 2.643 -1.164 1.00 92.25 222 SER A O 1
ATOM 1622 N N . VAL A 1 223 ? -10.785 1.346 -2.116 1.00 91.69 223 VAL A N 1
ATOM 1623 C CA . VAL A 1 223 ? -9.686 2.302 -2.168 1.00 91.69 223 VAL A CA 1
ATOM 1624 C C . VAL A 1 223 ? -9.505 2.765 -3.604 1.00 91.69 223 VAL A C 1
ATOM 1626 O O . VAL A 1 223 ? -9.557 1.946 -4.518 1.00 91.69 223 VAL A O 1
ATOM 1629 N N . ASN A 1 224 ? -9.257 4.057 -3.793 1.00 89.88 224 ASN A N 1
ATOM 1630 C CA . ASN A 1 224 ? -8.827 4.630 -5.063 1.00 89.88 224 ASN A CA 1
ATOM 1631 C C . ASN A 1 224 ? -7.607 5.510 -4.817 1.00 89.88 224 ASN A C 1
ATOM 1633 O O . ASN A 1 224 ? -7.576 6.261 -3.834 1.00 89.88 224 ASN A O 1
ATOM 1637 N N . PHE A 1 225 ? -6.633 5.437 -5.717 1.00 88.81 225 PHE A N 1
ATOM 1638 C CA . PHE A 1 225 ? -5.445 6.266 -5.650 1.00 88.81 225 PHE A CA 1
ATOM 1639 C C . PHE A 1 225 ? -5.005 6.778 -7.020 1.00 88.81 225 PHE A C 1
ATOM 1641 O O . PHE A 1 225 ? -5.189 6.125 -8.049 1.00 88.81 225 PHE A O 1
ATOM 1648 N N . PHE A 1 226 ? -4.401 7.958 -6.983 1.00 89.12 226 PHE A N 1
ATOM 1649 C CA . PHE A 1 226 ? -3.823 8.697 -8.093 1.00 89.12 226 PHE A CA 1
ATOM 1650 C C . PHE A 1 226 ? -2.487 9.234 -7.594 1.00 89.12 226 PHE A C 1
ATOM 1652 O O . PHE A 1 226 ? -2.454 9.950 -6.595 1.00 89.12 226 PHE A O 1
ATOM 1659 N N . LEU A 1 227 ? -1.391 8.821 -8.220 1.00 89.00 227 LEU A N 1
ATOM 1660 C CA . LEU A 1 227 ? -0.038 9.109 -7.755 1.00 89.00 227 LEU A CA 1
ATOM 1661 C C . LEU A 1 227 ? 0.857 9.531 -8.914 1.00 89.00 227 LEU A C 1
ATOM 1663 O O . LEU A 1 227 ? 0.632 9.167 -10.076 1.00 89.00 227 LEU A O 1
ATOM 1667 N N . SER A 1 228 ? 1.920 10.247 -8.572 1.00 88.75 228 SER A N 1
ATOM 1668 C CA . SER A 1 228 ? 3.043 10.464 -9.471 1.00 88.75 228 SER A CA 1
ATOM 1669 C C . SER A 1 228 ? 4.002 9.282 -9.433 1.00 88.75 228 SER A C 1
ATOM 1671 O O . SER A 1 228 ? 4.194 8.638 -8.398 1.00 88.75 228 SER A O 1
ATOM 1673 N N . ASN A 1 229 ? 4.669 9.037 -10.555 1.00 88.06 229 ASN A N 1
ATOM 1674 C CA . ASN A 1 229 ? 5.810 8.147 -10.591 1.00 88.06 229 ASN A CA 1
ATOM 1675 C C . ASN A 1 229 ? 7.080 8.905 -10.191 1.00 88.06 229 ASN A C 1
ATOM 1677 O O . ASN A 1 229 ? 7.416 9.931 -10.775 1.00 88.06 229 ASN A O 1
ATOM 1681 N N . ILE A 1 230 ? 7.805 8.368 -9.214 1.00 90.38 230 ILE A N 1
ATOM 1682 C CA . ILE A 1 230 ? 9.073 8.923 -8.724 1.00 90.38 230 ILE A CA 1
ATOM 1683 C C . ILE A 1 230 ? 10.252 8.204 -9.384 1.00 90.38 230 ILE A C 1
ATOM 1685 O O . ILE A 1 230 ? 11.253 8.824 -9.743 1.00 90.38 230 ILE A O 1
ATOM 1689 N N . TYR A 1 231 ? 10.133 6.886 -9.538 1.00 89.88 231 TYR A N 1
ATOM 1690 C CA . TYR A 1 231 ? 11.151 6.035 -10.138 1.00 89.88 231 TYR A CA 1
ATOM 1691 C C . TYR A 1 231 ? 10.510 4.852 -10.859 1.00 89.88 231 TYR A C 1
ATOM 1693 O O . TYR A 1 231 ? 9.543 4.268 -10.366 1.00 89.88 231 TYR A O 1
ATOM 1701 N N . GLN A 1 232 ? 11.076 4.466 -12.000 1.00 86.25 232 GLN A N 1
ATOM 1702 C CA . GLN A 1 232 ? 10.824 3.172 -12.616 1.00 86.25 232 GLN A CA 1
ATOM 1703 C C . GLN A 1 232 ? 12.077 2.654 -13.320 1.00 86.25 232 GLN A C 1
ATOM 1705 O O . GLN A 1 232 ? 12.744 3.385 -14.053 1.00 86.25 232 GLN A O 1
ATOM 1710 N N . ASP A 1 233 ? 12.371 1.376 -13.120 1.00 82.69 233 ASP A N 1
ATOM 1711 C CA . ASP A 1 233 ? 13.453 0.687 -13.800 1.00 82.69 233 ASP A CA 1
ATOM 1712 C C . ASP A 1 233 ? 13.060 0.276 -15.229 1.00 82.69 233 ASP A C 1
ATOM 1714 O O . ASP A 1 233 ? 11.930 -0.138 -15.483 1.00 82.69 233 ASP A O 1
ATOM 1718 N N . GLN A 1 234 ? 14.022 0.359 -16.154 1.00 68.50 234 GLN A N 1
ATOM 1719 C CA . GLN A 1 234 ? 14.047 -0.245 -17.502 1.00 68.50 234 GLN A CA 1
ATOM 1720 C C . GLN A 1 234 ? 12.913 0.044 -18.507 1.00 68.50 234 GLN A C 1
ATOM 1722 O O . GLN A 1 234 ? 13.089 -0.277 -19.684 1.00 68.50 234 GLN A O 1
ATOM 1727 N N . TYR A 1 235 ? 11.806 0.680 -18.121 1.00 68.38 235 TYR A N 1
ATOM 1728 C CA . TYR A 1 235 ? 10.660 0.881 -19.015 1.00 68.38 235 TYR A CA 1
ATOM 1729 C C . TYR A 1 235 ? 10.544 2.292 -19.602 1.00 68.38 235 TYR A C 1
ATOM 1731 O O . TYR A 1 235 ? 9.786 2.469 -20.540 1.00 68.38 235 TYR A O 1
ATOM 1739 N N . GLY A 1 236 ? 11.367 3.257 -19.186 1.00 67.69 236 GLY A N 1
ATOM 1740 C CA . GLY A 1 236 ? 11.360 4.618 -19.741 1.00 67.69 236 GLY A CA 1
ATOM 1741 C C . GLY A 1 236 ? 10.465 5.586 -18.964 1.00 67.69 236 GLY A C 1
ATOM 1742 O O . GLY A 1 236 ? 9.964 5.258 -17.890 1.00 67.69 236 GLY A O 1
ATOM 1743 N N . ASP A 1 237 ? 10.318 6.804 -19.489 1.00 73.25 237 ASP A N 1
ATOM 1744 C CA . ASP A 1 237 ? 9.610 7.888 -18.802 1.00 73.25 237 ASP A CA 1
ATOM 1745 C C . ASP A 1 237 ? 8.106 7.626 -18.769 1.00 73.25 237 ASP A C 1
ATOM 1747 O O . ASP A 1 237 ? 7.476 7.443 -19.802 1.00 73.25 237 ASP A O 1
ATOM 1751 N N . VAL A 1 238 ? 7.503 7.673 -17.590 1.00 77.69 238 VAL A N 1
ATOM 1752 C CA . VAL A 1 238 ? 6.069 7.432 -17.418 1.00 77.69 238 VAL A CA 1
ATOM 1753 C C . VAL A 1 238 ? 5.274 8.657 -17.851 1.00 77.69 238 VAL A C 1
ATOM 1755 O O . VAL A 1 238 ? 5.521 9.768 -17.372 1.00 77.69 238 VAL A O 1
ATOM 1758 N N . THR A 1 239 ? 4.277 8.458 -18.711 1.00 77.62 239 THR A N 1
ATOM 1759 C CA . THR A 1 239 ? 3.360 9.528 -19.116 1.00 77.62 239 THR A CA 1
ATOM 1760 C C . THR A 1 239 ? 2.083 9.525 -18.299 1.00 77.62 239 THR A C 1
ATOM 1762 O O . THR A 1 239 ? 1.814 8.648 -17.481 1.00 77.62 239 THR A O 1
ATOM 1765 N N . GLY A 1 240 ? 1.291 10.563 -18.521 1.00 78.69 240 GLY A N 1
ATOM 1766 C CA . GLY A 1 240 ? 0.063 10.788 -17.802 1.00 78.69 240 GLY A CA 1
ATOM 1767 C C . GLY A 1 240 ? -1.118 9.976 -18.251 1.00 78.69 240 GLY A C 1
ATOM 1768 O O . GLY A 1 240 ? -1.284 9.671 -19.427 1.00 78.69 240 GLY A O 1
ATOM 1769 N N . ILE A 1 241 ? -2.010 9.787 -17.300 1.00 77.06 241 ILE A N 1
ATOM 1770 C CA . ILE A 1 241 ? -3.351 9.258 -17.440 1.00 77.06 241 ILE A CA 1
ATOM 1771 C C . ILE A 1 241 ? -4.296 10.395 -17.121 1.00 77.06 241 ILE A C 1
ATOM 1773 O O . ILE A 1 241 ? -4.246 10.952 -16.026 1.00 77.06 241 ILE A O 1
ATOM 1777 N N . ASN A 1 242 ? -5.175 10.724 -18.052 1.00 82.12 242 ASN A N 1
ATOM 1778 C CA . ASN A 1 242 ? -6.259 11.643 -17.767 1.00 82.12 242 ASN A CA 1
ATOM 1779 C C . ASN A 1 242 ? -7.259 10.950 -16.855 1.00 82.12 242 ASN A C 1
ATOM 1781 O O . ASN A 1 242 ? -7.873 9.954 -17.234 1.00 82.12 242 ASN A O 1
ATOM 1785 N N . VAL A 1 243 ? -7.419 11.476 -15.647 1.00 80.62 243 VAL A N 1
ATOM 1786 C CA . VAL A 1 243 ? -8.231 10.869 -14.590 1.00 80.62 243 VAL A CA 1
ATOM 1787 C C . VAL A 1 243 ? -9.708 10.785 -14.996 1.00 80.62 243 VAL A C 1
ATOM 1789 O O . VAL A 1 243 ? -10.409 9.852 -14.611 1.00 80.62 243 VAL A O 1
ATOM 1792 N N . GLY A 1 244 ? -10.184 11.717 -15.829 1.00 78.12 244 GLY A N 1
ATOM 1793 C CA . GLY A 1 244 ? -11.565 11.741 -16.308 1.00 78.12 244 GLY A CA 1
ATOM 1794 C C . GLY A 1 244 ? -11.866 10.742 -17.429 1.00 78.12 244 GLY A C 1
ATOM 1795 O O . GLY A 1 244 ? -13.010 10.303 -17.558 1.00 78.12 244 GLY A O 1
ATOM 1796 N N . THR A 1 245 ? -10.874 10.386 -18.251 1.00 76.56 245 THR A N 1
ATOM 1797 C CA . THR A 1 245 ? -11.069 9.516 -19.429 1.00 76.56 245 THR A CA 1
ATOM 1798 C C . THR A 1 245 ? -10.386 8.153 -19.316 1.00 76.56 245 THR A C 1
ATOM 1800 O O . THR A 1 245 ? -10.736 7.239 -20.060 1.00 76.56 245 THR A O 1
ATOM 1803 N N . GLY A 1 246 ? -9.411 8.008 -18.415 1.00 72.62 246 GLY A N 1
ATOM 1804 C CA . GLY A 1 246 ? -8.529 6.844 -1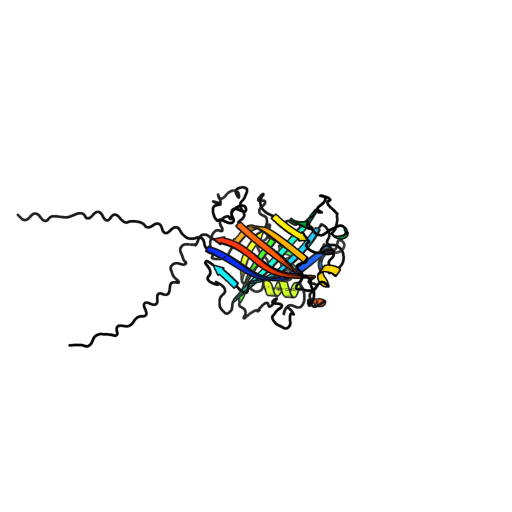8.306 1.00 72.62 246 GLY A CA 1
ATOM 1805 C C . GLY A 1 246 ? -7.536 6.694 -19.468 1.00 72.62 246 GLY A C 1
ATOM 1806 O O . GLY A 1 246 ? -6.877 5.659 -19.574 1.00 72.62 246 GLY A O 1
ATOM 1807 N N . MET A 1 247 ? -7.440 7.685 -20.363 1.00 75.50 247 MET A N 1
ATOM 1808 C CA . MET A 1 247 ? -6.605 7.630 -21.569 1.00 75.50 247 MET A CA 1
ATOM 1809 C C . MET A 1 247 ? -5.250 8.325 -21.374 1.00 75.50 247 MET A C 1
ATOM 1811 O O . MET A 1 247 ? -5.120 9.257 -20.581 1.00 75.50 247 MET A O 1
ATOM 1815 N N . ASN A 1 248 ? -4.252 7.912 -22.161 1.00 71.62 248 ASN A N 1
ATOM 1816 C CA . ASN A 1 248 ? -2.937 8.560 -22.256 1.00 71.62 248 ASN A CA 1
ATOM 1817 C C . ASN A 1 248 ? -2.965 9.772 -23.204 1.00 71.62 248 ASN A C 1
ATOM 1819 O O . ASN A 1 248 ? -2.326 9.772 -24.257 1.00 71.62 248 ASN A O 1
ATOM 1823 N N . ASP A 1 249 ? -3.772 10.782 -22.881 1.00 73.25 249 ASP A N 1
ATOM 1824 C CA . ASP A 1 249 ? -3.797 12.064 -23.604 1.00 73.25 249 ASP A CA 1
ATOM 1825 C C . ASP A 1 249 ? -3.166 13.217 -22.801 1.00 73.25 249 ASP A C 1
ATOM 1827 O O . ASP A 1 249 ? -3.084 14.351 -23.279 1.00 73.25 249 ASP A O 1
ATOM 1831 N N . CYS A 1 250 ? -2.621 12.909 -21.623 1.00 76.44 250 CYS A N 1
ATOM 1832 C CA . CYS A 1 250 ? -1.842 13.828 -20.810 1.00 76.44 250 CYS A CA 1
ATOM 1833 C C . CYS A 1 250 ? -0.401 13.920 -21.328 1.00 76.44 250 CYS A C 1
ATOM 1835 O O . CYS A 1 250 ? 0.464 13.100 -21.008 1.00 76.44 250 CYS A O 1
ATOM 1837 N N . THR A 1 251 ? -0.106 14.964 -22.102 1.00 64.44 251 THR A N 1
ATOM 1838 C CA . THR A 1 251 ? 1.279 15.325 -22.424 1.00 64.44 251 THR A CA 1
ATOM 1839 C C . THR A 1 251 ? 1.941 15.941 -21.195 1.00 64.44 251 THR A C 1
ATOM 1841 O O . THR A 1 251 ? 1.707 17.110 -20.887 1.00 64.44 251 THR A O 1
ATOM 1844 N N . PHE A 1 252 ? 2.772 15.167 -20.498 1.00 61.28 252 PHE A N 1
ATOM 1845 C CA . PHE A 1 252 ? 3.579 15.677 -19.393 1.00 61.28 252 PHE A CA 1
ATOM 1846 C C . PHE A 1 252 ? 4.610 16.668 -19.941 1.00 61.28 252 PHE A C 1
ATOM 1848 O O . PHE A 1 252 ? 5.517 16.311 -20.693 1.00 61.28 252 PHE A O 1
ATOM 1855 N N . VAL A 1 253 ? 4.450 17.943 -19.590 1.00 47.72 253 VAL A N 1
ATOM 1856 C CA . VAL A 1 253 ? 5.497 18.946 -19.780 1.00 47.72 253 VAL A CA 1
ATOM 1857 C C . VAL A 1 253 ? 6.384 18.870 -18.544 1.00 47.72 253 VAL A C 1
ATOM 1859 O O . VAL A 1 253 ? 5.886 18.799 -17.429 1.00 47.72 253 VAL A O 1
ATOM 1862 N N . VAL A 1 254 ? 7.700 18.890 -18.744 1.00 42.88 254 VAL A N 1
ATOM 1863 C CA . VAL A 1 254 ? 8.773 18.618 -17.763 1.00 42.88 254 VAL A CA 1
ATOM 1864 C C . VAL A 1 254 ? 8.787 19.558 -16.524 1.00 42.88 254 VAL A C 1
ATOM 1866 O O . VAL A 1 254 ? 9.781 19.616 -15.822 1.00 42.88 254 VAL A O 1
ATOM 1869 N N . ASN A 1 255 ? 7.731 20.323 -16.218 1.00 44.81 255 ASN A N 1
ATOM 1870 C CA . ASN A 1 255 ? 7.653 21.240 -15.067 1.00 44.81 255 ASN A CA 1
ATOM 1871 C C . ASN A 1 255 ? 6.226 21.413 -14.505 1.00 44.81 255 ASN A C 1
ATOM 1873 O O . ASN A 1 255 ? 5.805 22.531 -14.202 1.00 44.81 255 ASN A O 1
ATOM 1877 N N . GLY A 1 256 ? 5.481 20.321 -14.372 1.00 51.78 256 GLY A N 1
ATOM 1878 C CA . GLY A 1 256 ? 4.197 20.304 -13.673 1.00 51.78 256 GLY A CA 1
ATOM 1879 C C . GLY A 1 256 ? 3.203 19.390 -14.364 1.00 51.78 256 GLY A C 1
ATOM 1880 O O . GLY A 1 256 ? 3.055 19.441 -15.588 1.00 51.78 256 GLY A O 1
ATOM 1881 N N . THR A 1 257 ? 2.535 18.553 -13.580 1.00 55.28 257 THR A N 1
ATOM 1882 C CA . THR A 1 257 ? 1.416 17.765 -14.075 1.00 55.28 257 THR A CA 1
ATOM 1883 C C . THR A 1 257 ? 0.259 18.710 -14.418 1.00 55.28 257 THR A C 1
ATOM 1885 O O . THR A 1 257 ? -0.046 19.613 -13.633 1.00 55.28 257 THR A O 1
ATOM 1888 N N . PRO A 1 258 ? -0.349 18.600 -15.609 1.00 60.69 258 PRO A N 1
ATOM 1889 C CA . PRO A 1 258 ? -1.591 19.303 -15.899 1.00 60.69 258 PRO A CA 1
ATOM 1890 C C . PRO A 1 258 ? -2.701 18.816 -14.960 1.00 60.69 258 PRO A C 1
ATOM 1892 O O . PRO A 1 258 ? -2.839 17.613 -14.781 1.00 60.69 258 PRO A O 1
ATOM 1895 N N . ASP A 1 259 ? -3.506 19.742 -14.438 1.00 70.31 259 ASP A N 1
ATOM 1896 C CA . ASP A 1 259 ? -4.744 19.447 -13.698 1.00 70.31 259 ASP A CA 1
ATOM 1897 C C . ASP A 1 259 ? -5.621 18.440 -14.478 1.00 70.31 259 ASP A C 1
ATOM 1899 O O . ASP A 1 259 ? -5.838 18.594 -15.688 1.00 70.31 259 ASP A O 1
ATOM 1903 N N . GLY A 1 260 ? -6.100 17.404 -13.797 1.00 78.44 260 GLY A N 1
ATOM 1904 C CA . GLY A 1 260 ? -6.799 16.241 -14.334 1.00 78.44 260 GLY A CA 1
ATOM 1905 C C . GLY A 1 260 ? -5.915 15.065 -14.773 1.00 78.44 260 GLY A C 1
ATOM 1906 O O . GLY A 1 260 ? -6.433 14.166 -15.447 1.00 78.44 260 GLY A O 1
ATOM 1907 N N . CYS A 1 261 ? -4.621 15.034 -14.436 1.00 82.19 261 CYS A N 1
ATOM 1908 C CA . CYS A 1 261 ? -3.695 13.973 -14.851 1.00 82.19 261 CYS A CA 1
ATOM 1909 C C . CYS A 1 261 ? -3.017 13.277 -13.659 1.00 82.19 261 CYS A C 1
ATOM 1911 O O . CYS A 1 261 ? -2.631 13.915 -12.697 1.00 82.19 261 CYS A O 1
ATOM 1913 N N . ALA A 1 262 ? -2.790 11.967 -13.755 1.00 85.31 262 ALA A N 1
ATOM 1914 C CA . ALA A 1 262 ? -1.989 11.191 -12.802 1.00 85.31 262 ALA A CA 1
ATOM 1915 C C . ALA A 1 262 ? -1.051 10.247 -13.561 1.00 85.31 262 ALA A C 1
ATOM 1917 O O . ALA A 1 262 ? -1.355 9.873 -14.686 1.00 85.31 262 ALA A O 1
ATOM 1918 N N . GLN A 1 263 ? 0.084 9.836 -13.000 1.00 84.12 263 GLN A N 1
ATOM 1919 C CA . GLN A 1 263 ? 0.986 8.890 -13.685 1.00 84.12 263 GLN A CA 1
ATOM 1920 C C . GLN A 1 263 ? 0.670 7.438 -13.337 1.00 84.12 263 GLN A C 1
ATOM 1922 O O . GLN A 1 263 ? 0.846 6.539 -14.158 1.00 84.12 263 GLN A O 1
ATOM 1927 N N . VAL A 1 264 ? 0.174 7.217 -12.124 1.00 84.94 264 VAL A N 1
ATOM 1928 C CA . VAL A 1 264 ? -0.292 5.926 -11.640 1.00 84.94 264 VAL A CA 1
ATOM 1929 C C . VAL A 1 264 ? -1.701 6.106 -11.120 1.00 84.94 264 VAL A C 1
ATOM 1931 O O . VAL A 1 264 ? -1.971 7.003 -10.325 1.00 84.94 264 VAL A O 1
ATOM 1934 N N . THR A 1 265 ? -2.604 5.244 -11.564 1.00 85.38 265 THR A N 1
ATOM 1935 C CA . THR A 1 265 ? -3.967 5.196 -11.030 1.00 85.38 265 THR A CA 1
ATOM 1936 C C . THR A 1 265 ? -4.270 3.781 -10.611 1.00 85.38 265 THR A C 1
ATOM 1938 O O . THR A 1 265 ? -3.840 2.843 -11.283 1.00 85.38 265 THR A O 1
ATOM 1941 N N . GLY A 1 266 ? -5.020 3.608 -9.536 1.00 84.94 266 GLY A N 1
ATOM 1942 C CA . GLY A 1 266 ? -5.465 2.282 -9.176 1.00 84.94 266 GLY A CA 1
ATOM 1943 C C . GLY A 1 266 ? -6.612 2.263 -8.197 1.00 84.94 266 GLY A C 1
ATOM 1944 O O . GLY A 1 266 ? -6.953 3.261 -7.560 1.00 84.94 266 GLY A O 1
ATOM 1945 N N . ASN A 1 267 ? -7.213 1.088 -8.096 1.00 85.50 267 ASN A N 1
ATOM 1946 C CA . ASN A 1 267 ? -8.251 0.803 -7.130 1.00 85.50 267 ASN A CA 1
ATOM 1947 C C . ASN A 1 267 ? -8.001 -0.541 -6.453 1.00 85.50 267 ASN A C 1
ATOM 1949 O O . ASN A 1 267 ? -7.520 -1.483 -7.082 1.00 85.50 267 ASN A O 1
ATOM 1953 N N . VAL A 1 268 ? -8.370 -0.630 -5.179 1.00 84.88 268 VAL A N 1
ATOM 1954 C CA . VAL A 1 268 ? -8.209 -1.838 -4.362 1.00 84.88 268 VAL A CA 1
ATOM 1955 C C . VAL A 1 268 ? -9.476 -2.073 -3.567 1.00 84.88 268 VAL A C 1
ATOM 1957 O O . VAL A 1 268 ? -10.094 -1.135 -3.072 1.00 84.88 268 VAL A O 1
ATOM 1960 N N . ASN A 1 269 ? -9.865 -3.330 -3.408 1.00 88.12 269 ASN A N 1
ATOM 1961 C CA . ASN A 1 269 ? -10.903 -3.703 -2.460 1.00 88.12 269 ASN A CA 1
ATOM 1962 C C . ASN A 1 269 ? -10.266 -4.378 -1.250 1.00 88.12 269 ASN A C 1
ATOM 1964 O O . ASN A 1 269 ? -9.625 -5.423 -1.386 1.00 88.12 269 ASN A O 1
ATOM 1968 N N . LEU A 1 270 ? -10.499 -3.799 -0.074 1.00 90.38 270 LEU A N 1
ATOM 1969 C CA . LEU A 1 270 ? -10.108 -4.386 1.201 1.00 90.38 270 LEU A CA 1
ATOM 1970 C C . LEU A 1 270 ? -11.215 -5.320 1.671 1.00 90.38 270 LEU A C 1
ATOM 1972 O O . LEU A 1 270 ? -12.400 -4.984 1.597 1.00 90.38 270 LEU A O 1
ATOM 1976 N N . THR A 1 271 ? -10.840 -6.475 2.195 1.00 91.12 271 THR A N 1
ATOM 1977 C CA . THR A 1 271 ? -11.751 -7.499 2.717 1.00 91.12 271 THR A CA 1
ATOM 1978 C C . THR A 1 271 ? -11.441 -7.833 4.173 1.00 91.12 271 THR A C 1
ATOM 1980 O O . THR A 1 271 ? -10.357 -7.530 4.664 1.00 91.12 271 THR A O 1
ATOM 1983 N N . GLY A 1 272 ? -12.408 -8.413 4.891 1.00 90.81 272 GLY A N 1
ATOM 1984 C CA . GLY A 1 272 ? -12.267 -8.714 6.321 1.00 90.81 272 GLY A CA 1
ATOM 1985 C C . GLY A 1 272 ? -11.089 -9.641 6.642 1.00 90.81 272 GLY A C 1
ATOM 1986 O O . GLY A 1 272 ? -10.725 -10.483 5.834 1.00 90.81 272 GLY A O 1
ATOM 1987 N N . GLY A 1 273 ? -10.499 -9.517 7.830 1.00 90.88 273 GLY A N 1
ATOM 1988 C CA . GLY A 1 273 ? -9.260 -10.211 8.207 1.00 90.88 273 GLY A CA 1
ATOM 1989 C C . GLY A 1 273 ? -9.400 -11.671 8.646 1.00 90.88 273 GLY A C 1
ATOM 1990 O O . GLY A 1 273 ? -8.440 -12.239 9.173 1.00 90.88 273 GLY A O 1
ATOM 1991 N N . GLN A 1 274 ? -10.566 -12.310 8.480 1.00 90.94 274 GLN A N 1
ATOM 1992 C CA . GLN A 1 274 ? -10.731 -13.714 8.864 1.00 90.94 274 GLN A CA 1
ATOM 1993 C C . GLN A 1 274 ? -9.652 -14.594 8.206 1.00 90.94 274 GLN A C 1
ATOM 1995 O O . GLN A 1 274 ? -9.419 -14.531 7.000 1.00 90.94 274 GLN A O 1
ATOM 2000 N N . GLY A 1 275 ? -9.016 -15.445 9.014 1.00 86.00 275 GLY A N 1
ATOM 2001 C CA . GLY A 1 275 ? -7.959 -16.358 8.568 1.00 86.00 275 GLY A CA 1
ATOM 2002 C C . GLY A 1 275 ? -6.539 -15.820 8.747 1.00 86.00 275 GLY A C 1
ATOM 2003 O O . GLY A 1 275 ? -5.615 -16.620 8.768 1.00 86.00 275 GLY A O 1
ATOM 2004 N N . ILE A 1 276 ? -6.355 -14.515 8.983 1.00 87.06 276 ILE A N 1
ATOM 2005 C CA . ILE A 1 276 ? -5.033 -13.951 9.288 1.00 87.06 276 ILE A CA 1
ATOM 2006 C C . ILE A 1 276 ? -4.568 -14.453 10.659 1.00 87.06 276 ILE A C 1
ATOM 2008 O O . ILE A 1 276 ? -5.258 -14.291 11.674 1.00 87.06 276 ILE A O 1
ATOM 2012 N N . ALA A 1 277 ? -3.374 -15.046 10.703 1.00 85.50 277 ALA A N 1
ATOM 2013 C CA . ALA A 1 277 ? -2.761 -15.491 11.946 1.00 85.50 277 ALA A CA 1
ATOM 2014 C C . ALA A 1 277 ? -2.565 -14.311 12.912 1.00 85.50 277 ALA A C 1
ATOM 2016 O O . ALA A 1 277 ? -2.094 -13.240 12.535 1.00 85.50 277 ALA A O 1
ATOM 2017 N N . ALA A 1 278 ? -2.876 -14.512 14.195 1.00 83.19 278 ALA A N 1
ATOM 2018 C CA . ALA A 1 278 ? -2.779 -13.445 15.193 1.00 83.19 278 ALA A CA 1
ATOM 2019 C C . ALA A 1 278 ? -1.367 -12.840 15.305 1.00 83.19 278 ALA A C 1
ATOM 2021 O O . ALA A 1 278 ? -1.251 -11.661 15.624 1.00 83.19 278 ALA A O 1
ATOM 2022 N N . THR A 1 279 ? -0.330 -13.635 15.023 1.00 84.12 279 THR A N 1
ATOM 2023 C CA . THR A 1 279 ? 1.085 -13.238 15.039 1.00 84.12 279 THR A CA 1
ATOM 2024 C C . THR A 1 279 ? 1.495 -12.356 13.866 1.00 84.12 279 THR A C 1
ATOM 2026 O O . THR A 1 279 ? 2.495 -11.663 13.984 1.00 84.12 279 THR A O 1
ATOM 2029 N N . ASN A 1 280 ? 0.746 -12.380 12.757 1.00 86.75 280 ASN A N 1
ATOM 2030 C CA . ASN A 1 280 ? 1.073 -11.576 11.584 1.00 86.75 280 ASN A CA 1
ATOM 2031 C C . ASN A 1 280 ? 0.744 -10.093 11.821 1.00 86.75 280 ASN A C 1
ATOM 2033 O O . ASN A 1 280 ? 1.440 -9.239 11.303 1.00 86.75 280 ASN A O 1
ATOM 2037 N N . GLU A 1 281 ? -0.242 -9.790 12.675 1.00 91.62 281 GLU A N 1
ATOM 2038 C CA . GLU A 1 281 ? -0.688 -8.428 13.031 1.00 91.62 281 GLU A CA 1
ATOM 2039 C C . GLU A 1 281 ? -1.435 -7.660 11.927 1.00 91.62 281 GLU A C 1
ATOM 2041 O O . GLU A 1 281 ? -1.971 -6.588 12.209 1.00 91.62 281 GLU A O 1
ATOM 2046 N N . ALA A 1 282 ? -1.592 -8.225 10.726 1.00 91.94 282 ALA A N 1
ATOM 2047 C CA . ALA A 1 282 ? -2.518 -7.695 9.729 1.00 91.94 282 ALA A CA 1
ATOM 2048 C C . ALA A 1 282 ? -3.981 -7.734 10.225 1.00 91.94 282 ALA A C 1
ATOM 2050 O O . ALA A 1 282 ? -4.368 -8.523 11.105 1.00 91.94 282 ALA A O 1
ATOM 2051 N N . VAL A 1 283 ? -4.798 -6.836 9.676 1.00 93.31 283 VAL A N 1
ATOM 2052 C CA . VAL A 1 283 ? -6.208 -6.635 10.056 1.00 93.31 283 VAL A CA 1
ATOM 2053 C C . VAL A 1 283 ? -7.180 -6.908 8.917 1.00 93.31 283 VAL A C 1
ATOM 2055 O O . VAL A 1 283 ? -8.341 -7.208 9.185 1.00 93.31 283 VAL A O 1
ATOM 2058 N N . ALA A 1 284 ? -6.727 -6.812 7.673 1.00 91.94 284 ALA A N 1
ATOM 2059 C CA . ALA A 1 284 ? -7.527 -7.013 6.477 1.00 91.94 284 ALA A CA 1
ATOM 2060 C C . ALA A 1 284 ? -6.669 -7.645 5.380 1.00 91.94 284 ALA A C 1
ATOM 2062 O O . ALA A 1 284 ? -5.443 -7.704 5.491 1.00 91.94 284 ALA A O 1
ATOM 2063 N N . HIS A 1 285 ? -7.350 -8.140 4.352 1.00 87.25 285 HIS A N 1
ATOM 2064 C CA . HIS A 1 285 ? -6.706 -8.593 3.127 1.00 87.25 285 HIS A CA 1
ATOM 2065 C C . HIS A 1 285 ? -7.060 -7.653 1.979 1.00 87.25 285 HIS A C 1
ATOM 2067 O O . HIS A 1 285 ? -8.252 -7.385 1.753 1.00 87.25 285 HIS A O 1
ATOM 2073 N N . GLY A 1 286 ? -6.072 -7.268 1.184 1.00 78.94 286 GLY A N 1
ATOM 2074 C CA . GLY A 1 286 ? -6.285 -6.645 -0.112 1.00 78.94 286 GLY A CA 1
ATOM 2075 C C . GLY A 1 286 ? -6.601 -7.739 -1.115 1.00 78.94 286 GLY A C 1
ATOM 2076 O O . GLY A 1 286 ? -5.938 -8.768 -1.156 1.00 78.94 286 GLY A O 1
ATOM 2077 N N . THR A 1 287 ? -7.697 -7.585 -1.846 1.00 69.25 287 THR A N 1
ATOM 2078 C CA . THR A 1 287 ? -8.007 -8.452 -2.993 1.00 69.25 287 THR A CA 1
ATOM 2079 C C . THR A 1 287 ? -7.447 -7.795 -4.246 1.00 69.25 287 THR A C 1
ATOM 2081 O O . THR A 1 287 ? -6.353 -7.253 -4.233 1.00 69.25 287 THR A O 1
ATOM 2084 N N . THR A 1 288 ? -8.231 -7.739 -5.314 1.00 66.75 288 THR A N 1
ATOM 2085 C CA . THR A 1 288 ? -7.819 -7.209 -6.602 1.00 66.75 288 THR A CA 1
ATOM 2086 C C . THR A 1 288 ? -7.403 -5.741 -6.506 1.00 66.75 288 THR A C 1
ATOM 2088 O O . THR A 1 288 ? -8.249 -4.840 -6.471 1.00 66.75 288 THR A O 1
ATOM 2091 N N . ILE A 1 289 ? -6.093 -5.510 -6.520 1.00 69.25 289 ILE A N 1
ATOM 2092 C CA . ILE A 1 289 ? -5.505 -4.250 -6.956 1.00 69.25 289 ILE A CA 1
ATOM 2093 C C . ILE A 1 289 ? -5.633 -4.230 -8.473 1.00 69.25 289 ILE A C 1
ATOM 2095 O O . ILE A 1 289 ? -5.138 -5.130 -9.137 1.00 69.25 289 ILE A O 1
ATOM 2099 N N . ASN A 1 290 ? -6.314 -3.232 -9.028 1.00 71.88 290 ASN A N 1
ATOM 2100 C CA . ASN A 1 290 ? -6.194 -2.912 -10.446 1.00 71.88 290 ASN A CA 1
ATOM 2101 C C . ASN A 1 290 ? -5.470 -1.580 -10.513 1.00 71.88 290 ASN A C 1
ATOM 2103 O O . ASN A 1 290 ? -6.077 -0.531 -10.306 1.00 71.88 290 ASN A O 1
ATOM 2107 N N . ALA A 1 291 ? -4.166 -1.636 -10.741 1.00 75.81 291 ALA A N 1
ATOM 2108 C CA . ALA A 1 291 ? -3.354 -0.455 -10.965 1.00 75.81 291 ALA A CA 1
ATOM 2109 C C . ALA A 1 291 ? -2.946 -0.389 -12.432 1.00 75.81 291 ALA A C 1
ATOM 2111 O O . ALA A 1 291 ? -2.788 -1.417 -13.096 1.00 75.81 291 ALA A O 1
ATOM 2112 N N . GLN A 1 292 ? -2.796 0.833 -12.927 1.00 74.25 292 GLN A N 1
ATOM 2113 C CA . GLN A 1 292 ? -2.354 1.098 -14.278 1.00 74.25 292 GLN A CA 1
ATOM 2114 C C . GLN A 1 292 ? -1.370 2.252 -14.346 1.00 74.25 292 GLN A C 1
ATOM 2116 O O . GLN A 1 292 ? -1.464 3.238 -13.608 1.00 74.25 292 GLN A O 1
ATOM 2121 N N . LYS A 1 293 ? -0.456 2.113 -15.298 1.00 73.56 293 LYS A N 1
ATOM 2122 C CA . LYS A 1 293 ? 0.547 3.104 -15.649 1.00 73.56 293 LYS A CA 1
ATOM 2123 C C . LYS A 1 293 ? 0.761 3.071 -17.153 1.00 73.56 293 LYS A C 1
ATOM 2125 O O . LYS A 1 293 ? 0.805 1.985 -17.736 1.00 73.56 293 LYS A O 1
ATOM 2130 N N . TYR A 1 294 ? 0.916 4.242 -17.760 1.00 70.88 294 TYR A N 1
ATOM 2131 C CA . TYR A 1 294 ? 1.288 4.329 -19.165 1.00 70.88 294 TYR A CA 1
ATOM 2132 C C . TYR A 1 294 ? 2.765 4.625 -19.286 1.00 70.88 294 TYR A C 1
ATOM 2134 O O . TYR A 1 294 ? 3.257 5.659 -18.832 1.00 70.88 294 TYR A O 1
ATOM 2142 N N . VAL A 1 295 ? 3.457 3.712 -19.949 1.00 65.25 295 VAL A N 1
ATOM 2143 C CA . VAL A 1 295 ? 4.850 3.903 -20.298 1.00 65.25 295 VAL A CA 1
ATOM 2144 C C . VAL A 1 295 ? 4.916 3.964 -21.822 1.00 65.25 295 VAL A C 1
ATOM 2146 O O . VAL A 1 295 ? 4.566 2.982 -22.485 1.00 65.25 295 VAL A O 1
ATOM 2149 N N . PRO A 1 296 ? 5.272 5.115 -22.424 1.00 60.22 296 PRO A N 1
ATOM 2150 C CA . PRO A 1 296 ? 5.589 5.173 -23.839 1.00 60.22 296 PRO A CA 1
ATOM 2151 C C . PRO A 1 296 ? 6.668 4.139 -24.091 1.00 60.22 296 PRO A C 1
ATOM 2153 O O . PRO A 1 296 ? 7.700 4.165 -23.422 1.00 60.22 296 PRO A O 1
ATOM 2156 N N . GLU A 1 297 ? 6.424 3.229 -25.030 1.00 53.44 297 GLU A N 1
ATOM 2157 C CA . GLU A 1 297 ? 7.424 2.238 -25.388 1.00 53.44 297 GLU A CA 1
ATOM 2158 C C . GLU A 1 297 ? 8.766 2.951 -25.634 1.00 53.44 297 GLU A C 1
ATOM 2160 O O . GLU A 1 297 ? 8.868 3.777 -26.555 1.00 53.44 297 GLU A O 1
ATOM 2165 N N . PRO A 1 298 ? 9.833 2.641 -24.874 1.00 43.88 298 PRO A N 1
ATOM 2166 C CA . PRO A 1 298 ? 11.151 2.869 -25.411 1.00 43.88 298 PRO A CA 1
ATOM 2167 C C . PRO A 1 298 ? 11.193 1.976 -26.651 1.00 43.88 298 PRO A C 1
ATOM 2169 O O . PRO A 1 298 ? 10.780 0.817 -26.595 1.00 43.88 298 PRO A O 1
ATOM 2172 N N . ALA A 1 299 ? 11.625 2.516 -27.789 1.00 38.59 299 ALA A N 1
ATOM 2173 C CA . ALA A 1 299 ? 11.597 1.866 -29.105 1.00 38.59 299 ALA A CA 1
ATOM 2174 C C . ALA A 1 299 ? 12.457 0.571 -29.224 1.00 38.59 299 ALA A C 1
ATOM 2176 O O . ALA A 1 299 ? 12.973 0.240 -30.290 1.00 38.59 299 ALA A O 1
ATOM 2177 N N . THR A 1 300 ? 12.642 -0.172 -28.135 1.00 36.16 300 THR A N 1
ATOM 2178 C CA . THR A 1 300 ? 13.514 -1.325 -27.930 1.00 36.16 300 THR A CA 1
ATOM 2179 C C . THR A 1 300 ? 12.784 -2.664 -27.763 1.00 36.16 300 THR A C 1
ATOM 2181 O O . THR A 1 300 ? 13.458 -3.691 -27.745 1.00 36.16 300 THR A O 1
ATOM 2184 N N . LEU A 1 301 ? 11.445 -2.718 -27.749 1.00 38.06 301 LEU A N 1
ATOM 2185 C CA . LEU A 1 301 ? 10.681 -3.986 -27.777 1.00 38.06 301 LEU A CA 1
ATOM 2186 C C . LEU A 1 301 ? 10.367 -4.515 -29.192 1.00 38.06 301 LEU A C 1
ATOM 2188 O O . LEU A 1 301 ? 9.811 -5.599 -29.344 1.00 38.06 301 LEU A O 1
ATOM 2192 N N . ALA A 1 302 ? 10.848 -3.850 -30.250 1.00 38.28 302 ALA A N 1
ATOM 2193 C CA . ALA A 1 302 ? 10.828 -4.396 -31.614 1.00 38.28 302 ALA A CA 1
ATOM 2194 C C . ALA A 1 302 ? 11.801 -5.585 -31.831 1.00 38.28 302 ALA A C 1
ATOM 2196 O O . ALA A 1 302 ? 11.852 -6.136 -32.932 1.00 38.28 302 ALA A O 1
ATOM 2197 N N . LEU A 1 303 ? 12.580 -6.001 -30.818 1.00 38.91 303 LEU A N 1
ATOM 2198 C CA . LEU A 1 303 ? 13.641 -7.010 -30.967 1.00 38.91 303 LEU A CA 1
ATOM 2199 C C . LEU A 1 303 ? 13.522 -8.258 -30.070 1.00 38.91 303 LEU A C 1
ATOM 2201 O O . LEU A 1 303 ? 14.508 -8.967 -29.895 1.00 38.91 303 LEU A O 1
ATOM 2205 N N . PHE A 1 304 ? 12.328 -8.582 -29.565 1.00 38.88 304 PHE A N 1
ATOM 2206 C CA . PHE A 1 304 ? 12.009 -9.941 -29.082 1.00 38.88 304 PHE A CA 1
ATOM 2207 C C . PHE A 1 304 ? 10.817 -10.580 -29.812 1.00 38.88 304 PHE A C 1
ATOM 2209 O O . PHE A 1 304 ? 10.246 -11.577 -29.379 1.00 38.88 304 PHE A O 1
ATOM 2216 N N . GLY A 1 305 ? 10.514 -10.073 -31.010 1.00 40.12 305 GLY A N 1
ATOM 2217 C CA . GLY A 1 305 ? 9.782 -10.813 -32.028 1.00 40.12 305 GLY A CA 1
ATOM 2218 C C . GLY A 1 305 ? 10.681 -11.876 -32.652 1.00 40.12 305 GLY A C 1
ATOM 2219 O O . GLY A 1 305 ? 11.210 -11.694 -33.748 1.00 40.12 305 GLY A O 1
ATOM 2220 N N . ILE A 1 306 ? 10.823 -13.014 -31.974 1.00 41.41 306 ILE A N 1
ATOM 2221 C CA . ILE A 1 306 ? 11.093 -14.285 -32.644 1.00 41.41 306 ILE A CA 1
ATOM 2222 C C . ILE A 1 306 ? 9.930 -14.521 -33.627 1.00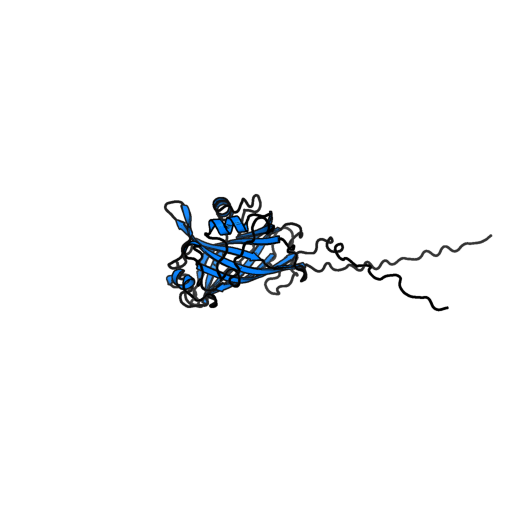 41.41 306 ILE A C 1
ATOM 2224 O O . ILE A 1 306 ? 8.956 -15.200 -33.331 1.00 41.41 306 ILE A O 1
ATOM 2228 N N . GLY A 1 307 ? 10.043 -13.977 -34.838 1.00 35.78 307 GLY A N 1
ATOM 2229 C CA . GLY A 1 307 ? 9.908 -14.833 -36.004 1.00 35.78 307 GLY A CA 1
ATOM 2230 C C . GLY A 1 307 ? 11.229 -15.596 -36.076 1.00 35.78 307 GLY A C 1
ATOM 2231 O O . GLY A 1 307 ? 12.232 -15.073 -36.537 1.00 35.78 307 GLY A O 1
ATOM 2232 N N . LEU A 1 308 ? 11.344 -16.843 -35.629 1.00 37.22 308 LEU A N 1
ATOM 2233 C CA . LEU A 1 308 ? 10.634 -17.959 -36.244 1.00 37.22 308 LEU A CA 1
ATOM 2234 C C . LEU A 1 308 ? 10.320 -17.678 -37.726 1.00 37.22 308 LEU A C 1
ATOM 2236 O O . LEU A 1 308 ? 9.227 -17.915 -38.223 1.00 37.22 308 LEU A O 1
ATOM 2240 N N . LEU A 1 309 ? 11.363 -17.299 -38.477 1.00 39.16 309 LEU A N 1
ATOM 2241 C CA . LEU A 1 309 ? 11.651 -17.958 -39.751 1.00 39.16 309 LEU A CA 1
ATOM 2242 C C . LEU A 1 309 ? 11.859 -19.454 -39.470 1.00 39.16 309 LEU A C 1
ATOM 2244 O O . LEU A 1 309 ? 12.966 -19.984 -39.466 1.00 39.16 309 LEU A O 1
ATOM 2248 N N . GLY A 1 310 ? 10.754 -20.127 -39.180 1.00 36.25 310 GLY A N 1
ATOM 2249 C CA . GLY A 1 310 ? 10.641 -21.564 -39.121 1.00 36.25 310 GLY A CA 1
ATOM 2250 C C . GLY A 1 310 ? 9.593 -21.980 -40.131 1.00 36.25 310 GLY A C 1
ATOM 2251 O O . GLY A 1 310 ? 8.463 -22.213 -39.745 1.00 36.25 310 GLY A O 1
ATOM 2252 N N . PHE A 1 311 ? 9.956 -22.093 -41.411 1.00 35.03 311 PHE A N 1
ATOM 2253 C CA . PHE A 1 311 ? 9.384 -23.142 -42.253 1.00 35.03 311 PHE A CA 1
ATOM 2254 C C . PHE A 1 311 ? 10.387 -23.604 -43.302 1.00 35.03 311 PHE A C 1
ATOM 2256 O O . PHE A 1 311 ? 10.911 -22.839 -44.110 1.00 35.03 311 PHE A O 1
ATOM 2263 N N . GLY A 1 312 ? 10.663 -24.904 -43.226 1.00 34.28 312 GLY A N 1
ATOM 2264 C CA . GLY A 1 312 ? 11.611 -25.615 -44.054 1.00 34.28 312 GLY A CA 1
ATOM 2265 C C . GLY A 1 312 ? 11.370 -25.458 -45.551 1.00 34.28 312 GLY A C 1
ATOM 2266 O O . GLY A 1 312 ? 10.249 -25.505 -46.058 1.00 34.28 312 GLY A O 1
ATOM 2267 N N . ALA A 1 313 ? 12.485 -25.458 -46.271 1.00 41.06 313 ALA A N 1
ATOM 2268 C CA . ALA A 1 313 ? 12.568 -26.095 -47.568 1.00 41.06 313 ALA A CA 1
ATOM 2269 C C . ALA A 1 313 ? 12.091 -27.559 -47.453 1.00 41.06 313 ALA A C 1
ATOM 2271 O O . ALA A 1 313 ? 12.871 -28.463 -47.161 1.00 41.06 313 ALA A O 1
ATOM 2272 N N . ARG A 1 314 ? 10.796 -27.807 -47.681 1.00 38.81 314 ARG A N 1
ATOM 2273 C CA . ARG A 1 314 ? 10.281 -29.132 -48.055 1.00 38.81 314 ARG A CA 1
ATOM 2274 C C . ARG A 1 314 ? 8.971 -29.029 -48.841 1.00 38.81 314 ARG A C 1
ATOM 2276 O O . ARG A 1 314 ? 7.897 -29.259 -48.311 1.00 38.81 314 ARG A O 1
ATOM 2283 N N . SER A 1 315 ? 9.068 -28.748 -50.140 1.00 32.94 315 SER A N 1
ATOM 2284 C CA . SER A 1 315 ? 8.514 -29.620 -51.192 1.00 32.94 315 SER A CA 1
ATOM 2285 C C . SER A 1 315 ? 8.827 -29.065 -52.587 1.00 32.94 315 SER A C 1
ATOM 2287 O O . SER A 1 315 ? 8.492 -27.930 -52.905 1.00 32.94 315 SER A O 1
ATOM 2289 N N . ARG A 1 316 ? 9.479 -29.885 -53.423 1.00 34.41 316 ARG A N 1
ATOM 2290 C CA . ARG A 1 316 ? 9.036 -30.247 -54.784 1.00 34.41 316 ARG A CA 1
ATOM 2291 C C . ARG A 1 316 ? 10.071 -31.168 -55.441 1.00 34.41 316 ARG A C 1
ATOM 2293 O O . ARG A 1 316 ? 11.076 -30.727 -55.984 1.00 34.41 316 ARG A O 1
ATOM 2300 N N . ARG A 1 317 ? 9.776 -32.470 -55.413 1.00 36.09 317 ARG A N 1
ATOM 2301 C CA . ARG A 1 317 ? 10.092 -33.397 -56.506 1.00 36.09 317 ARG A CA 1
ATOM 2302 C C . ARG A 1 317 ? 8.767 -33.746 -57.170 1.00 36.09 317 ARG A C 1
ATOM 2304 O O . ARG A 1 317 ? 7.902 -34.311 -56.506 1.00 36.09 317 ARG A O 1
ATOM 2311 N N . SER A 1 318 ? 8.625 -33.357 -58.431 1.00 37.81 318 SER A N 1
ATOM 2312 C CA . SER A 1 318 ? 7.729 -33.922 -59.452 1.00 37.81 318 SER A CA 1
ATOM 2313 C C . SER A 1 318 ? 8.051 -33.232 -60.782 1.00 37.81 318 SER A C 1
ATOM 2315 O O . SER A 1 318 ? 7.437 -32.223 -61.118 1.00 37.81 318 SER A O 1
ATOM 2317 N N . CYS A 1 319 ? 9.109 -33.707 -61.439 1.00 37.88 319 CYS A N 1
ATOM 2318 C CA . CYS A 1 319 ? 9.207 -34.152 -62.835 1.00 37.88 319 CYS A CA 1
ATOM 2319 C C . CYS A 1 319 ? 10.548 -34.885 -62.943 1.00 37.88 319 CYS A C 1
ATOM 2321 O O . CYS A 1 319 ? 11.550 -34.322 -62.443 1.00 37.88 319 CYS A O 1
#

Foldseek 3Di:
DDDDDDDDDDPPDPPPPPPQDWWKKWFWKKKFKWKWDQDPVPRDTDTDQWFFAFQFIKIKIKIWGPAIDTVRHGPADPQKIKIKMFIWGFHWKAEPVRDTDRTCPPHFAFIKTWTAFDLCVQVVLVVLQLDGPPPLSGFFGMWMFMDGVVVPDWDCDCVPPVHETPAQAPSSSSNRRRVHHTFWTKGCPPAPQFTKMKGAHDGCLRTSNVLQAADQVAFGIKIKGFIATSDGPDFADWAWQQQVPRDRPFDDDPPGGPPRIGQKIWMWTWGGNPPYDVRHSGRIMIGTITMIGIGRGPPPVVPPPPPPPDDDPDDDDDD

InterPro domains:
  IPR013424 PEP-CTERM protein-sorting domain [PF07589] (295-317)
  IPR013424 PEP-CTERM protein-sorting domain [TIGR02595] (295-317)

Organism: NCBI:txid2840183

Radius of gyration: 24.64 Å; chains: 1; bounding box: 51×55×105 Å